Protein AF-A0A524N4K9-F1 (afdb_monomer_lite)

Radius of gyration: 29.4 Å; chains: 1; bounding box: 75×63×83 Å

Sequence (354 aa):
MPRSKKMPETPRLTPEKTAEVVSAVRALCVIFNTSLTYDTHHQVFRNAVEERMPLFGAALEGTSGIPLYFIDGHVQLGSLSLEPGSSLFQKLSERFLLAGISGISIHPGVSAKDLIRLVELVVSHANEIAKHGLQQLLAKAGIQTIVEHRAKTQDVRPVSSRRKSTSNQQGTQGDVRAEHAIPSTWDVGASEANRVFTLENYDASYTTKTFRDFVSGAIGALSRKEADFREVADIISTEFQHRINEKLEVVQREHERKVRLVTSMRDLVLHELEVMHLAALIIDSHLNVLACNQTGREILGNATRLETGTSLESFIGSQVERQVIDINGISHEAHLLTSVLRETGEKIMLVSLE

Secondary structure (DSSP, 8-state):
-----PPPPPP---HHHHHHHHHHHHHHHHHHHHHHHS-TTSHHHHHHHHTTHHHHHHHHTTSS-EEEEEETTEEEETTEEESTT-HHHHHHHHHHHHTT--EEEE-TT--HHHHHHHHHHHHH-HHHHHHH-HHHHHHHTT--SEEE-----------------------------------------------------S-S--TT--HHHHHHHHHHHHHTTSS-HHHHHHHHHHHHHHHHHHHHHHHHHHHHHHHHHHHHHHHHHHHHHHHTT-EEEEEETT-BEEEE-HHHHHHH-S-SBPPTT-HHHHHHHHT-SEEEEEETTEEEEEEEEEEE-TTT--EEEEEEE-

pLDDT: mean 79.08, std 23.79, range [21.48, 97.62]

Structure (mmCIF, N/CA/C/O backbone):
data_AF-A0A524N4K9-F1
#
_entry.id   AF-A0A524N4K9-F1
#
loop_
_atom_site.group_PDB
_atom_site.id
_atom_site.type_symbol
_atom_site.label_atom_id
_atom_site.label_alt_id
_atom_site.label_comp_id
_atom_site.label_asym_id
_atom_site.label_entity_id
_atom_site.label_seq_id
_atom_site.pdbx_PDB_ins_code
_atom_site.Cartn_x
_atom_site.Cartn_y
_atom_site.Cartn_z
_atom_site.occupancy
_atom_site.B_iso_or_equiv
_atom_site.auth_seq_id
_atom_site.auth_comp_id
_atom_site.auth_asym_id
_atom_site.auth_atom_id
_atom_site.pdbx_PDB_model_num
ATOM 1 N N . MET A 1 1 ? 21.361 9.251 -42.603 1.00 38.53 1 MET A N 1
ATOM 2 C CA . MET A 1 1 ? 22.127 9.104 -41.347 1.00 38.53 1 MET A CA 1
ATOM 3 C C . MET A 1 1 ? 21.174 9.264 -40.171 1.00 38.53 1 MET A C 1
ATOM 5 O O . MET A 1 1 ? 20.582 10.333 -40.061 1.00 38.53 1 MET A O 1
ATOM 9 N N . PRO A 1 2 ? 20.940 8.231 -39.347 1.00 36.25 2 PRO A N 1
ATOM 10 C CA . PRO A 1 2 ? 20.140 8.386 -38.140 1.00 36.25 2 PRO A CA 1
ATOM 11 C C . PRO A 1 2 ? 20.952 9.190 -37.116 1.00 36.25 2 PRO A C 1
ATOM 13 O O . PRO A 1 2 ? 22.068 8.816 -36.763 1.00 36.25 2 PRO A O 1
ATOM 16 N N . ARG A 1 3 ? 20.416 10.336 -36.684 1.00 33.00 3 ARG A N 1
ATOM 17 C CA . ARG A 1 3 ? 20.998 11.140 -35.603 1.00 33.00 3 ARG A CA 1
ATOM 18 C C . ARG A 1 3 ? 20.939 10.313 -34.318 1.00 33.00 3 ARG A C 1
ATOM 20 O O . ARG A 1 3 ? 19.841 9.992 -33.866 1.00 33.00 3 ARG A O 1
ATOM 27 N N . SER A 1 4 ? 22.098 9.975 -33.754 1.00 33.06 4 SER A N 1
ATOM 28 C CA . SER A 1 4 ? 22.203 9.445 -32.392 1.00 33.06 4 SER A CA 1
ATOM 29 C C . SER A 1 4 ? 21.472 10.410 -31.451 1.00 33.06 4 SER A C 1
ATOM 31 O O . SER A 1 4 ? 21.839 11.584 -31.352 1.00 33.06 4 SER A O 1
ATOM 33 N N . LYS A 1 5 ? 20.361 9.960 -30.856 1.00 43.41 5 LYS A N 1
ATOM 34 C CA . LYS A 1 5 ? 19.614 10.739 -29.864 1.00 43.41 5 LYS A CA 1
ATOM 35 C C . LYS A 1 5 ? 20.467 10.768 -28.598 1.00 43.41 5 LYS A C 1
ATOM 37 O O . LYS A 1 5 ? 20.598 9.747 -27.933 1.00 43.41 5 LYS A O 1
ATOM 42 N N . LYS A 1 6 ? 21.046 11.930 -28.287 1.00 43.12 6 LYS A N 1
ATOM 43 C CA . LYS A 1 6 ? 21.685 12.184 -26.993 1.00 43.12 6 LYS A CA 1
ATOM 44 C C . LYS A 1 6 ? 20.663 11.918 -25.885 1.00 43.12 6 LYS A C 1
ATOM 46 O O . LYS A 1 6 ? 19.575 12.496 -25.920 1.00 43.12 6 LYS A O 1
ATOM 51 N N . MET A 1 7 ? 21.005 11.047 -24.935 1.00 51.00 7 MET A N 1
ATOM 52 C CA . MET A 1 7 ? 20.312 11.008 -23.646 1.00 51.00 7 MET A CA 1
ATOM 53 C C . MET A 1 7 ? 20.393 12.406 -23.010 1.00 51.00 7 MET A C 1
ATOM 55 O O . MET A 1 7 ? 21.397 13.096 -23.220 1.00 51.00 7 MET A O 1
ATOM 59 N N . PRO A 1 8 ? 19.355 12.854 -22.286 1.00 56.28 8 PRO A N 1
ATOM 60 C CA . PRO A 1 8 ? 19.409 14.123 -21.572 1.00 56.28 8 PRO A CA 1
ATOM 61 C C . PRO A 1 8 ? 20.588 14.100 -20.591 1.00 56.28 8 PRO A C 1
ATOM 63 O O . PRO A 1 8 ? 20.728 13.165 -19.804 1.00 56.28 8 PRO A O 1
ATOM 66 N N . GLU A 1 9 ? 21.465 15.100 -20.691 1.00 54.25 9 GLU A N 1
ATOM 67 C CA . GLU A 1 9 ? 22.633 15.236 -19.820 1.00 54.25 9 GLU A CA 1
ATOM 68 C C . GLU A 1 9 ? 22.177 15.358 -18.362 1.00 54.25 9 GLU A C 1
ATOM 70 O O . GLU A 1 9 ? 21.275 16.132 -18.035 1.00 54.25 9 GLU A O 1
ATOM 75 N N . THR A 1 10 ? 22.792 14.566 -17.485 1.00 57.38 10 THR A N 1
ATOM 76 C CA . THR A 1 10 ? 22.528 14.604 -16.047 1.00 57.38 10 THR A CA 1
ATOM 77 C C . THR A 1 10 ? 22.899 15.979 -15.508 1.00 57.38 10 THR A C 1
ATOM 79 O O . THR A 1 10 ? 24.035 16.416 -15.725 1.00 57.38 10 THR A O 1
ATOM 82 N N . PRO A 1 11 ? 21.990 16.681 -14.808 1.00 62.25 11 PRO A N 1
ATOM 83 C CA . PRO A 1 11 ? 22.365 17.913 -14.133 1.00 62.25 11 PRO A CA 1
ATOM 84 C C . PRO A 1 11 ? 23.516 17.606 -13.166 1.00 62.25 11 PRO A C 1
ATOM 86 O O . PRO A 1 11 ? 23.457 16.640 -12.405 1.00 62.25 11 PRO A O 1
ATOM 89 N N . ARG A 1 12 ? 24.596 18.395 -13.227 1.00 70.00 12 ARG A N 1
ATOM 90 C CA . ARG A 1 12 ? 25.734 18.264 -12.305 1.00 70.00 12 ARG A CA 1
ATOM 91 C C . ARG A 1 12 ? 25.290 18.715 -10.914 1.00 70.00 12 ARG A C 1
ATOM 93 O O . ARG A 1 12 ? 25.413 19.887 -10.578 1.00 70.00 12 ARG A O 1
ATOM 100 N N . LEU A 1 13 ? 24.725 17.794 -10.145 1.00 80.31 13 LEU A N 1
ATOM 101 C CA . LEU A 1 13 ? 24.300 18.028 -8.771 1.00 80.31 13 LEU A CA 1
ATOM 102 C C . LEU A 1 13 ? 25.413 17.640 -7.801 1.00 80.31 13 LEU A C 1
ATOM 104 O O . LEU A 1 13 ? 26.182 16.711 -8.053 1.00 80.31 13 LEU A O 1
ATOM 108 N N . THR A 1 14 ? 25.491 18.352 -6.680 1.00 85.56 14 THR A N 1
ATOM 109 C CA . THR A 1 14 ? 26.346 17.943 -5.565 1.00 85.56 14 THR A CA 1
ATOM 110 C C . THR A 1 14 ? 25.804 16.647 -4.940 1.00 85.56 14 THR A C 1
ATOM 112 O O . THR A 1 14 ? 24.616 16.332 -5.094 1.00 85.56 14 THR A O 1
ATOM 115 N N . PRO A 1 15 ? 26.638 15.870 -4.224 1.00 86.06 15 PRO A N 1
ATOM 116 C CA . PRO A 1 15 ? 26.172 14.689 -3.494 1.00 86.06 15 PRO A CA 1
ATOM 117 C C . PRO A 1 15 ? 25.048 15.013 -2.501 1.00 86.06 15 PRO A C 1
ATOM 119 O O . PRO A 1 15 ? 24.053 14.296 -2.449 1.00 86.06 15 PRO A O 1
ATOM 122 N N . GLU A 1 16 ? 25.164 16.137 -1.789 1.00 87.50 16 GLU A N 1
ATOM 123 C CA . GLU A 1 16 ? 24.131 16.649 -0.879 1.00 87.50 16 GLU A CA 1
ATOM 124 C C . GLU A 1 16 ? 22.815 16.893 -1.621 1.00 87.50 16 GLU A C 1
ATOM 126 O O . GLU A 1 16 ? 21.773 16.361 -1.241 1.00 87.50 16 GLU A O 1
ATOM 131 N N . LYS A 1 17 ? 22.873 17.585 -2.764 1.00 90.25 17 LYS A N 1
ATOM 132 C CA . LYS A 1 17 ? 21.675 17.861 -3.558 1.00 90.25 17 LYS A CA 1
A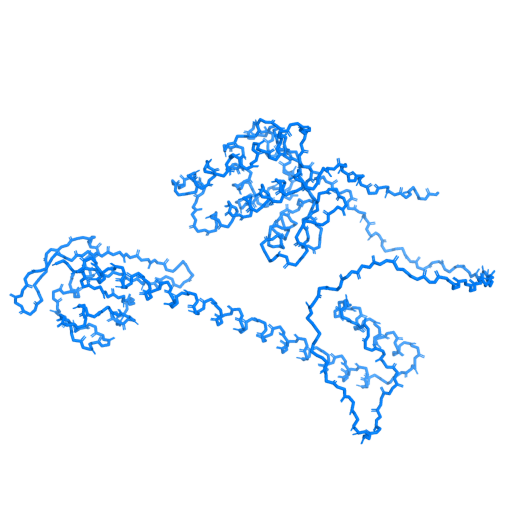TOM 133 C C . LYS A 1 17 ? 21.045 16.596 -4.133 1.00 90.25 17 LYS A C 1
ATOM 135 O O . LYS A 1 17 ? 19.827 16.481 -4.231 1.00 90.25 17 LYS A O 1
ATOM 140 N N . THR A 1 18 ? 21.871 15.617 -4.484 1.00 90.25 18 THR A N 1
ATOM 141 C CA . THR A 1 18 ? 21.396 14.301 -4.922 1.00 90.25 18 THR A CA 1
ATOM 142 C C . THR A 1 18 ? 20.657 13.584 -3.789 1.00 90.25 18 THR A C 1
ATOM 144 O O . THR A 1 18 ? 19.597 13.008 -4.029 1.00 90.25 18 THR A O 1
ATOM 147 N N . ALA A 1 19 ? 21.155 13.658 -2.550 1.00 90.56 19 ALA A N 1
ATOM 148 C CA . ALA A 1 19 ? 20.496 13.074 -1.381 1.00 90.56 19 ALA A CA 1
ATOM 149 C C . ALA A 1 19 ? 19.148 13.750 -1.060 1.00 90.56 19 ALA A C 1
ATOM 151 O O . ALA A 1 19 ? 18.178 13.064 -0.719 1.00 90.56 19 ALA A O 1
ATOM 152 N N . GLU A 1 20 ? 19.049 15.070 -1.229 1.00 94.38 20 GLU A N 1
ATOM 153 C CA . GLU A 1 20 ? 17.780 15.802 -1.116 1.00 94.38 20 GLU A CA 1
ATOM 154 C C . GLU A 1 20 ? 16.769 15.342 -2.172 1.00 94.38 20 GLU A C 1
ATOM 156 O O . GLU A 1 20 ? 15.625 15.029 -1.839 1.00 94.38 20 GLU A O 1
ATOM 161 N N . VAL A 1 21 ? 17.193 15.212 -3.437 1.00 94.44 21 VAL A N 1
ATOM 162 C CA . VAL A 1 21 ? 16.332 14.696 -4.513 1.00 94.44 21 VAL A CA 1
ATOM 163 C C . VAL A 1 21 ? 15.874 13.270 -4.216 1.00 94.44 21 VAL A C 1
ATOM 165 O O . VAL A 1 21 ? 14.685 12.978 -4.332 1.00 94.44 21 VAL A O 1
ATOM 168 N N . VAL A 1 22 ? 16.773 12.385 -3.779 1.00 94.88 22 VAL A N 1
ATOM 169 C CA . VAL A 1 22 ? 16.409 11.019 -3.368 1.00 94.88 22 VAL A CA 1
ATOM 170 C C . VAL A 1 22 ? 15.373 11.042 -2.242 1.00 94.88 22 VAL A C 1
ATOM 172 O O . VAL A 1 22 ? 14.402 10.286 -2.289 1.00 94.88 22 VAL A O 1
ATOM 175 N N . SER A 1 23 ? 15.523 11.939 -1.267 1.00 95.31 23 SER A N 1
ATOM 176 C CA . SER A 1 23 ? 14.567 12.099 -0.165 1.00 95.31 23 SER A CA 1
ATOM 177 C C . SER A 1 23 ? 13.195 12.574 -0.653 1.00 95.31 23 SER A C 1
ATOM 179 O O . SER A 1 23 ? 12.178 12.025 -0.229 1.00 95.31 23 SER A O 1
ATOM 181 N N . ALA A 1 24 ? 13.146 13.514 -1.601 1.00 96.62 24 ALA A N 1
ATOM 182 C CA . ALA A 1 24 ? 11.899 13.949 -2.231 1.00 96.62 24 ALA A CA 1
ATOM 183 C C . ALA A 1 24 ? 11.234 12.828 -3.052 1.00 96.62 24 ALA A C 1
ATOM 185 O O . ALA A 1 24 ? 10.019 12.643 -2.983 1.00 96.62 24 ALA A O 1
ATOM 186 N N . VAL A 1 25 ? 12.008 12.016 -3.781 1.00 96.44 25 VAL A N 1
ATOM 187 C CA . VAL A 1 25 ? 11.462 10.867 -4.526 1.00 96.44 25 VAL A CA 1
ATOM 188 C C . VAL A 1 25 ? 10.957 9.780 -3.574 1.00 96.44 25 VAL A C 1
ATOM 190 O O . VAL A 1 25 ? 9.866 9.253 -3.783 1.00 96.44 25 VAL A O 1
ATOM 193 N N . ARG A 1 26 ? 11.669 9.490 -2.476 1.00 95.62 26 ARG A N 1
ATOM 194 C CA . ARG A 1 26 ? 11.162 8.612 -1.405 1.00 95.62 26 ARG A CA 1
ATOM 195 C C . ARG A 1 26 ? 9.849 9.142 -0.831 1.00 95.62 26 ARG A C 1
ATOM 197 O O . ARG A 1 26 ? 8.917 8.366 -0.632 1.00 95.62 26 ARG A O 1
ATOM 204 N N . ALA A 1 27 ? 9.751 10.450 -0.601 1.00 96.19 27 ALA A N 1
ATOM 205 C CA . ALA A 1 27 ? 8.526 11.084 -0.132 1.00 96.19 27 ALA A CA 1
ATOM 206 C C . ALA A 1 27 ? 7.370 10.889 -1.125 1.00 96.19 27 ALA A C 1
ATOM 208 O O . ALA A 1 27 ? 6.275 10.503 -0.715 1.00 96.19 27 ALA A O 1
ATOM 209 N N . LEU A 1 28 ? 7.635 11.054 -2.426 1.00 96.44 28 LEU A N 1
ATOM 210 C CA . LEU A 1 28 ? 6.674 10.778 -3.492 1.00 96.44 28 LEU A CA 1
ATOM 211 C C . LEU A 1 28 ? 6.221 9.308 -3.482 1.00 96.44 28 LEU A C 1
ATOM 213 O O . LEU A 1 28 ? 5.021 9.045 -3.520 1.00 96.44 28 LEU A O 1
ATOM 217 N N . CYS A 1 29 ? 7.148 8.352 -3.352 1.00 95.12 29 CYS A N 1
ATOM 218 C CA . CYS A 1 29 ? 6.824 6.927 -3.215 1.00 95.12 29 CYS A CA 1
ATOM 219 C C . CYS A 1 29 ? 5.884 6.665 -2.031 1.00 95.12 29 CYS A C 1
ATOM 221 O O . CYS A 1 29 ? 4.917 5.915 -2.163 1.00 95.12 29 CYS A O 1
ATOM 223 N N . VAL A 1 30 ? 6.151 7.282 -0.875 1.00 93.50 30 VAL A N 1
ATOM 224 C CA . VAL A 1 30 ? 5.298 7.131 0.310 1.00 93.50 30 VAL A CA 1
ATOM 225 C C . VAL A 1 30 ? 3.910 7.708 0.056 1.00 93.50 30 VAL A C 1
ATOM 227 O O . VAL A 1 30 ? 2.936 7.016 0.323 1.00 93.50 30 VAL A O 1
ATOM 230 N N . ILE A 1 31 ? 3.803 8.905 -0.527 1.00 96.25 31 ILE A N 1
ATOM 231 C CA . ILE A 1 31 ? 2.511 9.508 -0.889 1.00 96.25 31 ILE A CA 1
ATOM 232 C C . ILE A 1 31 ? 1.714 8.560 -1.804 1.00 96.25 31 ILE A C 1
ATOM 234 O O . ILE A 1 31 ? 0.558 8.243 -1.521 1.00 96.25 31 ILE A O 1
ATOM 238 N N . PHE A 1 32 ? 2.336 8.029 -2.859 1.00 94.88 32 PHE A N 1
ATOM 239 C CA . PHE A 1 32 ? 1.686 7.074 -3.760 1.00 94.88 32 PHE A CA 1
ATOM 240 C C . PHE A 1 32 ? 1.290 5.762 -3.071 1.00 94.88 32 PHE A C 1
ATOM 242 O O . PHE A 1 32 ? 0.268 5.172 -3.425 1.00 94.88 32 PHE A O 1
ATOM 249 N N . ASN A 1 33 ? 2.050 5.288 -2.087 1.00 91.50 33 ASN A N 1
ATOM 250 C CA . ASN A 1 33 ? 1.661 4.114 -1.309 1.00 91.50 33 ASN A CA 1
ATOM 251 C C . ASN A 1 33 ? 0.505 4.417 -0.354 1.00 91.50 33 ASN A C 1
ATOM 253 O O . ASN A 1 33 ? -0.402 3.599 -0.246 1.00 91.50 33 ASN A O 1
ATOM 257 N N . THR A 1 34 ? 0.469 5.595 0.269 1.00 91.25 34 THR A N 1
ATOM 258 C CA . THR A 1 34 ? -0.654 6.012 1.121 1.00 91.25 34 THR A CA 1
ATOM 259 C C . THR A 1 34 ? -1.962 6.055 0.331 1.00 91.25 34 THR A C 1
ATOM 261 O O . THR A 1 34 ? -2.994 5.646 0.860 1.00 91.25 34 THR A O 1
ATOM 264 N N . SER A 1 35 ? -1.920 6.451 -0.951 1.00 92.50 35 SER A N 1
ATOM 265 C CA . SER A 1 35 ? -3.105 6.433 -1.831 1.00 92.50 35 SER A CA 1
ATOM 266 C C . SER A 1 35 ? -3.672 5.036 -2.119 1.00 92.50 35 SER A C 1
ATOM 268 O O . SER A 1 35 ? -4.794 4.922 -2.601 1.00 92.50 35 SER A O 1
ATOM 270 N N . LEU A 1 36 ? -2.920 3.962 -1.836 1.00 88.94 36 LEU A N 1
ATOM 271 C CA . LEU A 1 36 ? -3.435 2.593 -1.952 1.00 88.94 36 LEU A CA 1
ATOM 272 C C . LEU A 1 36 ? -4.388 2.238 -0.808 1.00 88.94 36 LEU A C 1
ATOM 274 O O . LEU A 1 36 ? -5.282 1.415 -0.985 1.00 88.94 36 LEU A O 1
ATOM 278 N N . THR A 1 37 ? -4.188 2.849 0.360 1.00 90.81 37 THR A N 1
ATOM 279 C CA . THR A 1 37 ? -4.971 2.573 1.569 1.00 90.81 37 THR A CA 1
ATOM 280 C C . THR A 1 37 ? -6.085 3.599 1.751 1.00 90.81 37 THR A C 1
ATOM 282 O O . THR A 1 37 ? -7.215 3.238 2.082 1.00 90.81 37 THR A O 1
ATOM 285 N N . TYR A 1 38 ? -5.783 4.876 1.507 1.00 90.31 38 TYR A N 1
ATOM 286 C CA . TYR A 1 38 ? -6.684 5.999 1.756 1.00 90.31 38 TYR A CA 1
ATOM 287 C C . TYR A 1 38 ? -7.016 6.747 0.466 1.00 90.31 38 TYR A C 1
ATOM 289 O O . TYR A 1 38 ? -6.144 6.972 -0.3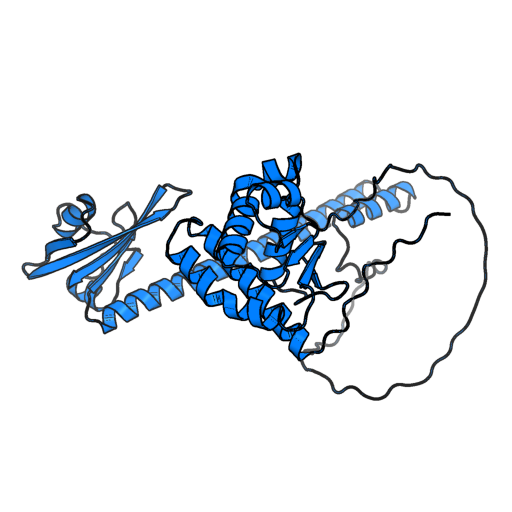71 1.00 90.31 38 TYR A O 1
ATOM 297 N N . ASP A 1 39 ? -8.270 7.182 0.338 1.00 91.94 39 ASP A N 1
ATOM 298 C CA . ASP A 1 39 ? -8.690 8.072 -0.746 1.00 91.94 39 ASP A CA 1
ATOM 299 C C . ASP A 1 39 ? -7.929 9.409 -0.677 1.00 91.94 39 ASP A C 1
ATOM 301 O O . ASP A 1 39 ? -7.614 9.901 0.410 1.00 91.94 39 ASP A O 1
ATOM 305 N N . THR A 1 40 ? -7.667 10.032 -1.827 1.00 92.00 40 THR A N 1
ATOM 306 C CA . THR A 1 40 ? -7.015 11.349 -1.915 1.00 92.00 40 THR A CA 1
ATOM 307 C C . THR A 1 40 ? -7.755 12.465 -1.164 1.00 92.00 40 THR A C 1
ATOM 309 O O . THR A 1 40 ? -7.150 13.462 -0.761 1.00 92.00 40 THR A O 1
ATOM 312 N N . HIS A 1 41 ? -9.058 12.303 -0.920 1.00 91.81 41 HIS A N 1
ATOM 313 C CA . HIS A 1 41 ? -9.849 13.230 -0.120 1.00 91.81 41 HIS A CA 1
ATOM 314 C C . HIS A 1 41 ? -9.752 12.982 1.391 1.00 91.81 41 HIS A C 1
ATOM 316 O O . HIS A 1 41 ? -10.126 13.877 2.150 1.00 91.81 41 HIS A O 1
ATOM 322 N N . HIS A 1 42 ? -9.236 11.829 1.825 1.00 94.19 42 HIS A N 1
ATOM 323 C CA . HIS A 1 42 ? -9.136 11.436 3.229 1.00 94.19 42 HIS A CA 1
ATOM 324 C C . HIS A 1 42 ? -8.084 12.261 3.990 1.00 94.19 42 HIS A C 1
ATOM 326 O O . HIS A 1 42 ? -7.002 12.540 3.469 1.00 94.19 42 HIS A O 1
ATOM 332 N N . GLN A 1 43 ? -8.358 12.599 5.257 1.00 93.75 43 GLN A N 1
ATOM 333 C CA . GLN A 1 43 ? -7.481 13.469 6.054 1.00 93.75 43 GLN A CA 1
ATOM 334 C C . GLN A 1 43 ? -6.070 12.889 6.230 1.00 93.75 43 GLN A C 1
ATOM 336 O O . GLN A 1 43 ? -5.090 13.610 6.083 1.00 93.75 43 GLN A O 1
ATOM 341 N N . VAL A 1 44 ? -5.955 11.577 6.466 1.00 92.31 44 VAL A N 1
ATOM 342 C CA . VAL A 1 44 ? -4.650 10.895 6.596 1.00 92.31 44 VAL A CA 1
ATOM 343 C C . VAL A 1 44 ? -3.793 11.061 5.338 1.00 92.31 44 VAL A C 1
ATOM 345 O O . VAL A 1 44 ? -2.591 11.287 5.442 1.00 92.31 44 VAL A O 1
ATOM 348 N N . PHE A 1 45 ? -4.398 10.999 4.147 1.00 94.81 45 PHE A N 1
ATOM 349 C CA . PHE A 1 45 ? -3.664 11.209 2.902 1.00 94.81 45 PHE A CA 1
ATOM 350 C C . PHE A 1 45 ? -3.188 12.660 2.777 1.00 94.81 45 PHE A C 1
ATOM 352 O O . PHE A 1 45 ? -2.021 12.897 2.473 1.00 94.81 45 PHE A O 1
ATOM 359 N N . ARG A 1 46 ? -4.067 13.630 3.061 1.00 96.19 46 ARG A N 1
ATOM 360 C CA . ARG A 1 46 ? -3.732 15.062 3.003 1.00 96.19 46 ARG A CA 1
ATOM 361 C C . ARG A 1 46 ? -2.603 15.422 3.968 1.00 96.19 46 ARG A C 1
ATOM 363 O O . ARG A 1 46 ? -1.617 16.007 3.528 1.00 96.19 46 ARG A O 1
ATOM 370 N N . ASN A 1 47 ? -2.694 14.976 5.223 1.00 92.69 47 ASN A N 1
ATOM 371 C CA . ASN A 1 47 ? -1.641 15.168 6.223 1.00 92.69 47 ASN A CA 1
ATOM 372 C C . ASN A 1 47 ? -0.316 14.562 5.746 1.00 92.69 47 ASN A C 1
ATOM 374 O O . ASN A 1 47 ? 0.720 15.215 5.802 1.00 92.69 47 ASN A O 1
ATOM 378 N N . ALA A 1 48 ? -0.349 13.343 5.194 1.00 94.38 48 ALA A N 1
ATOM 379 C CA . ALA A 1 48 ? 0.857 12.687 4.705 1.00 94.38 48 ALA A CA 1
ATOM 380 C C . ALA A 1 48 ? 1.544 13.464 3.568 1.00 94.38 48 ALA A C 1
ATOM 382 O O . ALA A 1 48 ? 2.776 13.441 3.485 1.00 94.38 48 ALA A O 1
ATOM 383 N N . VAL A 1 49 ? 0.777 14.133 2.699 1.00 97.19 49 VAL A N 1
ATOM 384 C CA . VAL A 1 49 ? 1.325 15.016 1.659 1.00 97.19 49 VAL A CA 1
ATOM 385 C C . VAL A 1 49 ? 1.918 16.275 2.285 1.00 97.19 49 VAL A C 1
ATOM 387 O O . VAL A 1 49 ? 3.070 16.598 2.003 1.00 97.19 49 VAL A O 1
ATOM 390 N N . GLU A 1 50 ? 1.164 16.961 3.146 1.00 96.12 50 GLU A N 1
ATOM 391 C CA . GLU A 1 50 ? 1.582 18.214 3.787 1.00 96.12 50 GLU A CA 1
ATOM 392 C C . GLU A 1 50 ? 2.875 18.048 4.598 1.00 96.12 50 GLU A C 1
ATOM 394 O O . GLU A 1 50 ? 3.824 18.805 4.395 1.00 96.12 50 GLU A O 1
ATOM 399 N N . GLU A 1 51 ? 2.971 16.999 5.417 1.00 96.12 51 GLU A N 1
ATOM 400 C CA . GLU A 1 51 ? 4.165 16.666 6.211 1.00 96.12 51 GLU A CA 1
ATOM 401 C C . GLU A 1 51 ? 5.420 16.432 5.357 1.00 96.12 51 GLU A C 1
ATOM 403 O O . GLU A 1 51 ? 6.546 16.587 5.830 1.00 96.12 51 GLU A O 1
ATOM 408 N N . ARG A 1 52 ? 5.246 16.039 4.091 1.00 97.00 52 ARG A N 1
ATOM 409 C CA . ARG A 1 52 ? 6.338 15.700 3.169 1.00 97.00 52 ARG A CA 1
ATOM 410 C C . ARG A 1 52 ? 6.726 16.844 2.242 1.00 97.00 52 ARG A C 1
ATOM 412 O O . ARG A 1 52 ? 7.796 16.777 1.638 1.00 97.00 52 ARG A O 1
ATOM 419 N N . MET A 1 53 ? 5.922 17.905 2.164 1.00 97.62 53 MET A N 1
ATOM 420 C CA . MET A 1 53 ? 6.227 19.091 1.358 1.00 97.62 53 MET A CA 1
ATOM 421 C C . MET A 1 53 ? 7.607 19.710 1.636 1.00 97.62 53 MET A C 1
ATOM 423 O O . MET A 1 53 ? 8.263 20.087 0.661 1.00 97.62 53 MET A O 1
ATOM 427 N N . PRO A 1 54 ? 8.113 19.772 2.887 1.00 97.19 54 PRO A N 1
ATOM 428 C CA . PRO A 1 54 ? 9.450 20.306 3.152 1.00 97.19 54 PRO A CA 1
ATOM 429 C C . PRO A 1 54 ? 10.571 19.582 2.390 1.00 97.19 54 PRO A C 1
ATOM 431 O O . PRO A 1 54 ? 11.535 20.222 1.979 1.00 97.19 54 PRO A O 1
ATOM 434 N N . LEU A 1 55 ? 10.430 18.274 2.127 1.00 96.62 55 LEU A N 1
ATOM 435 C CA . LEU A 1 55 ? 11.425 17.491 1.380 1.00 96.62 55 LEU A CA 1
ATOM 436 C C . LEU A 1 55 ? 11.486 17.904 -0.095 1.00 96.62 55 LEU A C 1
ATOM 438 O O . LEU A 1 55 ? 12.567 17.960 -0.679 1.00 96.62 55 LEU A O 1
ATOM 442 N N . PHE A 1 56 ? 10.338 18.239 -0.691 1.00 96.06 56 PHE A N 1
ATOM 443 C CA . PHE A 1 56 ? 10.289 18.806 -2.039 1.00 96.06 56 PHE A CA 1
ATOM 444 C C . PHE A 1 56 ? 10.856 20.225 -2.060 1.00 96.06 56 PHE A C 1
ATOM 446 O O . PHE A 1 56 ? 11.586 20.562 -2.985 1.00 96.06 56 PHE A O 1
ATOM 453 N N . GLY A 1 57 ? 10.565 21.031 -1.032 1.00 94.81 57 GLY A N 1
ATOM 454 C CA . GLY A 1 57 ? 11.129 22.372 -0.872 1.00 94.81 57 GLY A CA 1
ATOM 455 C C . GLY A 1 57 ? 12.658 22.354 -0.874 1.00 94.81 57 GLY A C 1
ATOM 456 O O . GLY A 1 57 ? 13.266 23.011 -1.717 1.00 94.81 57 GLY A O 1
ATOM 457 N N . ALA A 1 58 ? 13.259 21.526 -0.013 1.00 93.94 58 ALA A N 1
ATOM 458 C CA . ALA A 1 58 ? 14.708 21.346 0.049 1.00 93.94 58 ALA A CA 1
ATOM 459 C C . ALA A 1 58 ? 15.272 20.883 -1.302 1.00 93.94 58 ALA A C 1
ATOM 461 O O . ALA A 1 58 ? 16.151 21.529 -1.861 1.00 93.94 58 ALA A O 1
ATOM 462 N N . ALA A 1 59 ? 14.706 19.833 -1.905 1.00 94.88 59 ALA A N 1
ATOM 463 C CA . ALA A 1 59 ? 15.197 19.310 -3.179 1.00 94.88 59 ALA A CA 1
ATOM 464 C C . ALA A 1 59 ? 15.070 20.303 -4.351 1.00 94.88 59 ALA A C 1
ATOM 466 O O . ALA A 1 59 ? 15.887 20.267 -5.272 1.00 94.88 59 ALA A O 1
ATOM 467 N N . LEU A 1 60 ? 14.074 21.194 -4.327 1.00 95.00 60 LEU A N 1
ATOM 468 C CA . LEU A 1 60 ? 13.848 22.192 -5.375 1.00 95.00 60 LEU A CA 1
ATOM 469 C C . LEU A 1 60 ? 14.652 23.478 -5.171 1.00 95.00 60 LEU A C 1
ATOM 471 O O . LEU A 1 60 ? 14.852 24.214 -6.140 1.00 95.00 60 LEU A O 1
ATOM 475 N N . GLU A 1 61 ? 15.142 23.742 -3.959 1.00 94.06 61 GLU A N 1
ATOM 476 C CA . GLU A 1 61 ? 15.893 24.954 -3.640 1.00 94.06 61 GLU A CA 1
ATOM 477 C C . GLU A 1 61 ? 17.115 25.112 -4.556 1.00 94.06 61 GLU A C 1
ATOM 479 O O . GLU A 1 61 ? 17.922 24.194 -4.710 1.00 94.06 61 GLU A O 1
ATOM 484 N N . GLY A 1 62 ? 17.225 26.266 -5.219 1.00 87.06 62 GLY A N 1
ATOM 485 C CA . GLY A 1 62 ? 18.319 26.554 -6.150 1.00 87.06 62 GLY A CA 1
ATOM 486 C C . GLY A 1 62 ? 18.303 25.749 -7.459 1.00 87.06 62 GLY A C 1
ATOM 487 O O . GLY A 1 62 ? 19.268 25.821 -8.217 1.00 87.06 62 GLY A O 1
ATOM 488 N N . THR A 1 63 ? 17.235 24.999 -7.760 1.00 88.19 63 THR A N 1
ATOM 489 C CA . THR A 1 63 ? 17.093 24.229 -9.011 1.00 88.19 63 THR A CA 1
ATOM 490 C C . THR A 1 63 ? 15.964 24.775 -9.886 1.00 88.19 63 THR A C 1
ATOM 492 O O . THR A 1 63 ? 14.994 25.345 -9.393 1.00 88.19 63 THR A O 1
ATOM 495 N N . SER A 1 64 ? 16.053 24.582 -11.205 1.00 87.69 64 SER A N 1
ATOM 496 C CA . SER A 1 64 ? 14.949 24.900 -12.127 1.00 87.69 64 SER A CA 1
ATOM 497 C C . SER A 1 64 ? 13.841 23.841 -12.118 1.00 87.69 64 SER A C 1
ATOM 499 O O . SER A 1 64 ? 12.757 24.077 -12.652 1.00 87.69 64 SER A O 1
ATOM 501 N N . GLY A 1 65 ? 14.104 22.683 -11.515 1.00 91.56 65 GLY A N 1
ATOM 502 C CA . GLY A 1 65 ? 13.192 21.560 -11.374 1.00 91.56 65 GLY A CA 1
ATOM 503 C C . GLY A 1 65 ? 13.942 20.234 -11.268 1.00 91.56 65 GLY A C 1
ATOM 504 O O . GLY A 1 65 ? 15.136 20.144 -11.555 1.00 91.56 65 GLY A O 1
ATOM 505 N N . ILE A 1 66 ? 13.217 19.191 -10.879 1.00 93.06 66 ILE A N 1
ATOM 506 C CA . ILE A 1 66 ? 13.724 17.831 -10.705 1.00 93.06 66 ILE A CA 1
ATOM 507 C C . ILE A 1 66 ? 13.156 16.969 -11.838 1.00 93.06 66 ILE A C 1
ATOM 509 O O . ILE A 1 66 ? 11.985 16.586 -11.769 1.00 93.06 66 ILE A O 1
ATOM 513 N N . PRO A 1 67 ? 13.926 16.696 -12.909 1.00 93.69 67 PRO A N 1
ATOM 514 C CA . PRO A 1 67 ? 13.505 15.793 -13.973 1.00 93.69 67 PRO A CA 1
ATOM 515 C C . PRO A 1 67 ? 13.672 14.333 -13.543 1.00 93.69 67 PRO A C 1
ATOM 517 O O . PRO A 1 67 ? 14.788 13.860 -13.340 1.00 93.69 67 PRO A O 1
ATOM 520 N N . LEU A 1 68 ? 12.562 13.613 -13.447 1.00 94.75 68 LEU A N 1
ATOM 521 C CA . LEU A 1 68 ? 12.499 12.188 -13.152 1.00 94.75 68 LEU A CA 1
ATOM 522 C C . LEU A 1 68 ? 12.086 11.424 -14.410 1.00 94.75 68 LEU A C 1
ATOM 524 O O . LEU A 1 68 ? 11.080 11.753 -15.038 1.00 94.75 68 LEU A O 1
ATOM 528 N N . TYR A 1 69 ? 12.835 10.385 -14.758 1.00 94.69 69 TYR A N 1
ATOM 529 C CA . TYR A 1 69 ? 12.520 9.472 -15.854 1.00 94.69 69 TYR A CA 1
ATOM 530 C C . TYR A 1 69 ? 12.246 8.074 -15.311 1.00 94.69 69 TYR A C 1
ATOM 532 O O . TYR A 1 69 ? 12.934 7.608 -14.404 1.00 94.69 69 TYR A O 1
ATOM 540 N N . PHE A 1 70 ? 11.247 7.407 -15.881 1.00 93.75 70 PHE A N 1
ATOM 541 C CA . PHE A 1 70 ? 10.813 6.071 -15.489 1.00 93.75 70 PHE A CA 1
ATOM 542 C C . PHE A 1 70 ? 11.145 5.109 -16.625 1.00 93.75 70 PHE A C 1
ATOM 544 O O . PHE A 1 70 ? 10.619 5.253 -17.728 1.00 93.75 70 PHE A O 1
ATOM 551 N N . ILE A 1 71 ? 12.079 4.186 -16.393 1.00 90.38 71 ILE A N 1
ATOM 552 C CA . ILE A 1 71 ? 12.598 3.280 -17.427 1.00 90.38 71 ILE A CA 1
ATOM 553 C C . ILE A 1 71 ? 12.857 1.919 -16.793 1.00 90.38 71 ILE A C 1
ATOM 555 O O . ILE A 1 71 ? 13.638 1.841 -15.851 1.00 90.38 71 ILE A O 1
ATOM 559 N N . ASP A 1 72 ? 12.217 0.867 -17.305 1.00 86.75 72 ASP A N 1
ATOM 560 C CA . ASP A 1 72 ? 12.452 -0.532 -16.916 1.00 86.75 72 ASP A CA 1
ATOM 561 C C . ASP A 1 72 ? 12.462 -0.770 -15.392 1.00 86.75 72 ASP A C 1
ATOM 563 O O . ASP A 1 72 ? 13.313 -1.475 -14.860 1.00 86.75 72 ASP A O 1
ATOM 567 N N . GLY A 1 73 ? 11.533 -0.141 -14.661 1.00 85.12 73 GLY A N 1
ATOM 568 C CA . GLY A 1 73 ? 11.463 -0.259 -13.199 1.00 85.12 73 GLY A CA 1
ATOM 569 C C . GLY A 1 73 ? 12.504 0.584 -12.449 1.00 85.12 73 GLY A C 1
ATOM 570 O O . GLY A 1 73 ? 12.645 0.472 -11.238 1.00 85.12 73 GLY A O 1
ATOM 571 N N . HIS A 1 74 ? 13.229 1.470 -13.122 1.00 91.69 74 HIS A N 1
ATOM 572 C CA . HIS A 1 74 ? 14.152 2.413 -12.496 1.00 91.69 74 HIS A CA 1
ATOM 573 C C . HIS A 1 74 ? 13.581 3.829 -12.515 1.00 91.69 74 HIS A C 1
ATOM 575 O O . HIS A 1 74 ? 12.865 4.210 -13.446 1.00 91.69 74 HIS A O 1
ATOM 581 N N . VAL A 1 75 ? 13.913 4.611 -11.485 1.00 93.44 75 VAL A N 1
ATOM 582 C CA . VAL A 1 75 ? 13.697 6.062 -11.457 1.00 93.44 75 VAL A CA 1
ATOM 583 C C . VAL A 1 75 ? 15.052 6.725 -11.661 1.00 93.44 75 VAL A C 1
ATOM 585 O O . VAL A 1 75 ? 15.991 6.464 -10.909 1.00 93.44 75 VAL A O 1
ATOM 588 N N . GLN A 1 76 ? 15.167 7.563 -12.685 1.00 93.00 76 GLN A N 1
ATOM 589 C CA . GLN A 1 76 ? 16.415 8.221 -13.051 1.00 93.00 76 GLN A CA 1
ATOM 590 C C . GLN A 1 76 ? 16.295 9.739 -12.941 1.00 93.00 76 GLN A C 1
ATOM 592 O O . GLN A 1 76 ? 15.295 10.322 -13.353 1.00 93.00 76 GLN A O 1
ATOM 597 N N . LEU A 1 77 ? 17.342 10.379 -12.428 1.00 90.19 77 LEU A N 1
ATOM 598 C CA . LEU A 1 77 ? 17.547 11.823 -12.476 1.00 90.19 77 LEU A CA 1
ATOM 599 C C . LEU A 1 77 ? 18.513 12.123 -13.624 1.00 90.19 77 LEU A C 1
ATOM 601 O O . LEU A 1 77 ? 19.722 11.937 -13.492 1.00 90.19 77 LEU A O 1
ATOM 605 N N . GLY A 1 78 ? 17.992 12.517 -14.786 1.00 81.12 78 GLY A N 1
ATOM 606 C CA . GLY A 1 78 ? 18.797 12.509 -16.016 1.00 81.12 78 GLY A CA 1
ATOM 607 C C . GLY A 1 78 ? 19.242 11.082 -16.361 1.00 81.12 78 GLY A C 1
ATOM 608 O O . GLY A 1 78 ? 18.392 10.218 -16.540 1.00 81.12 78 GLY A O 1
ATOM 609 N N . SER A 1 79 ? 20.552 10.823 -16.432 1.00 78.38 79 SER A N 1
ATOM 610 C CA . SER A 1 79 ? 21.110 9.474 -16.636 1.00 78.38 79 SER A CA 1
ATOM 611 C C . SER A 1 79 ? 21.483 8.746 -15.336 1.00 78.38 79 SER A C 1
ATOM 613 O O . SER A 1 79 ? 22.002 7.632 -15.393 1.00 78.38 79 SER A O 1
ATOM 615 N N . LEU A 1 80 ? 21.302 9.376 -14.170 1.00 86.81 80 LEU A N 1
ATOM 616 C CA . LEU A 1 80 ? 21.656 8.793 -12.877 1.00 86.81 80 LEU A CA 1
ATOM 617 C C . LEU A 1 80 ? 20.493 7.953 -12.347 1.00 86.81 80 LEU A C 1
ATOM 619 O O . LEU A 1 80 ? 19.433 8.499 -12.053 1.00 86.81 80 LEU A O 1
ATOM 623 N N . SER A 1 81 ? 20.695 6.646 -12.167 1.00 88.88 81 SER A N 1
ATOM 624 C CA . SER A 1 81 ? 19.712 5.807 -11.475 1.00 88.88 81 SER A CA 1
ATOM 625 C C . SER A 1 81 ? 19.680 6.157 -9.993 1.00 88.88 81 SER A C 1
ATOM 627 O O . SER A 1 81 ? 20.692 6.050 -9.300 1.00 88.88 81 SER A O 1
ATOM 629 N N . LEU A 1 82 ? 18.504 6.533 -9.501 1.00 89.38 82 LEU A N 1
ATOM 630 C CA . LEU A 1 82 ? 18.277 6.748 -8.082 1.00 89.38 82 LEU A CA 1
ATOM 631 C C . LEU A 1 82 ? 17.987 5.397 -7.424 1.00 89.38 82 LEU A C 1
ATOM 633 O O . LEU A 1 82 ? 17.128 4.657 -7.896 1.00 89.38 82 LEU A O 1
ATOM 637 N N . GLU A 1 83 ? 18.725 5.078 -6.360 1.00 86.75 83 GLU A N 1
ATOM 638 C CA . GLU A 1 83 ? 18.562 3.857 -5.552 1.00 86.75 83 GLU A CA 1
ATOM 639 C C . GLU A 1 83 ? 18.328 2.568 -6.360 1.00 86.75 83 GLU A C 1
ATOM 641 O O . GLU A 1 83 ? 17.264 1.944 -6.258 1.00 86.75 83 GLU A O 1
ATOM 646 N N . PRO A 1 84 ? 19.304 2.141 -7.181 1.00 79.44 84 PRO A N 1
ATOM 647 C CA . PRO A 1 84 ? 19.172 0.898 -7.930 1.00 79.44 84 PRO A CA 1
ATOM 648 C C . PRO A 1 84 ? 18.900 -0.276 -6.971 1.00 79.44 84 PRO A C 1
ATOM 650 O O . PRO A 1 84 ? 19.621 -0.475 -5.998 1.00 79.44 84 PRO A O 1
ATOM 653 N N . GLY A 1 85 ? 17.828 -1.031 -7.234 1.00 78.50 85 GLY A N 1
ATOM 654 C CA . GLY A 1 85 ? 17.378 -2.152 -6.395 1.00 78.50 85 GLY A CA 1
ATOM 655 C C . GLY A 1 85 ? 16.320 -1.802 -5.337 1.00 78.50 85 GLY A C 1
ATOM 656 O O . GLY A 1 85 ? 15.797 -2.701 -4.679 1.00 78.50 85 GLY A O 1
ATOM 657 N N . SER A 1 86 ? 15.948 -0.527 -5.181 1.00 89.44 86 SER A N 1
ATOM 658 C CA . SER A 1 86 ? 14.869 -0.128 -4.271 1.00 89.44 86 SER A CA 1
ATOM 659 C C . SER A 1 86 ? 13.500 -0.559 -4.809 1.00 89.44 86 SER A C 1
ATOM 661 O O . SER A 1 86 ? 12.994 -0.012 -5.791 1.00 89.44 86 SER A O 1
ATOM 663 N N . SER A 1 87 ? 12.857 -1.510 -4.123 1.00 88.38 87 SER A N 1
ATOM 664 C CA . SER A 1 87 ? 11.504 -1.982 -4.474 1.00 88.38 87 SER A CA 1
ATOM 665 C C . SER A 1 87 ? 10.449 -0.867 -4.457 1.00 88.38 87 SER A C 1
ATOM 667 O O . SER A 1 87 ? 9.461 -0.928 -5.187 1.00 88.38 87 SER A O 1
ATOM 669 N N . LEU A 1 88 ? 10.654 0.179 -3.647 1.00 89.81 88 LEU A N 1
ATOM 670 C CA . LEU A 1 88 ? 9.782 1.355 -3.620 1.00 89.81 88 LEU A CA 1
ATOM 671 C C . LEU A 1 88 ? 9.874 2.146 -4.928 1.00 89.81 88 LEU A C 1
ATOM 673 O O . LEU A 1 88 ? 8.849 2.538 -5.482 1.00 89.81 88 LEU A O 1
ATOM 677 N N . PHE A 1 89 ? 11.091 2.350 -5.433 1.00 92.25 89 PHE A N 1
ATOM 678 C CA . PHE A 1 89 ? 11.338 3.099 -6.665 1.00 92.25 89 PHE A CA 1
ATOM 679 C C . PHE A 1 89 ? 10.894 2.292 -7.888 1.00 92.25 89 PHE A C 1
ATOM 681 O O . PHE A 1 89 ? 10.321 2.864 -8.813 1.00 92.25 89 PHE A O 1
ATOM 688 N N . GLN A 1 90 ? 11.061 0.967 -7.848 1.00 92.62 90 GLN A N 1
ATOM 689 C CA . GLN A 1 90 ? 10.529 0.055 -8.863 1.00 92.62 90 GLN A CA 1
ATOM 690 C C . GLN A 1 90 ? 9.016 0.180 -9.006 1.00 92.62 90 GLN A C 1
ATOM 692 O O . GLN A 1 90 ? 8.531 0.487 -10.092 1.00 92.62 90 GLN A O 1
ATOM 697 N N . LYS A 1 91 ? 8.275 0.073 -7.898 1.00 92.25 91 LYS A N 1
ATOM 698 C CA . LYS A 1 91 ? 6.811 0.215 -7.906 1.00 92.25 91 LYS A CA 1
ATOM 699 C C . LYS A 1 91 ? 6.348 1.584 -8.397 1.00 92.25 91 LYS A C 1
ATOM 701 O O . LYS A 1 91 ? 5.332 1.673 -9.085 1.00 92.25 91 LYS A O 1
ATOM 706 N N . LEU A 1 92 ? 7.067 2.651 -8.039 1.00 94.25 92 LEU A N 1
ATOM 707 C CA . LEU A 1 92 ? 6.769 3.991 -8.543 1.00 94.25 92 LEU A CA 1
ATOM 708 C C . LEU A 1 92 ? 6.969 4.050 -10.064 1.00 94.25 92 LEU A C 1
ATOM 710 O O . LEU A 1 92 ? 6.061 4.467 -10.779 1.00 94.25 92 LEU A O 1
ATOM 714 N N . SER A 1 93 ? 8.125 3.595 -10.552 1.00 94.56 93 SER A N 1
ATOM 715 C CA . SER A 1 93 ? 8.462 3.574 -11.979 1.00 94.56 93 SER A CA 1
ATOM 716 C C . SER A 1 93 ? 7.446 2.770 -12.790 1.00 94.56 93 SER A C 1
ATOM 718 O O . SER A 1 93 ? 6.878 3.283 -13.753 1.00 94.56 93 SER A O 1
ATOM 720 N N . GLU A 1 94 ? 7.118 1.556 -12.344 1.00 92.69 94 GLU A N 1
ATOM 721 C CA . GLU A 1 94 ? 6.102 0.702 -12.965 1.00 92.69 94 GLU A CA 1
ATOM 722 C C . GLU A 1 94 ? 4.734 1.382 -13.021 1.00 92.69 94 GLU A C 1
ATOM 724 O O . GLU A 1 94 ? 4.075 1.342 -14.056 1.00 92.69 94 GLU A O 1
ATO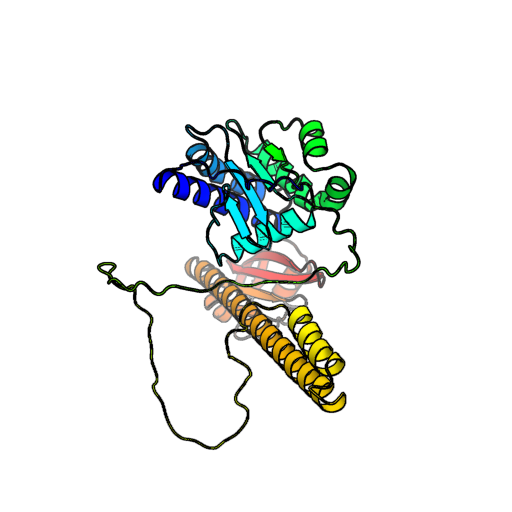M 729 N N . ARG A 1 95 ? 4.308 2.061 -11.948 1.00 91.62 95 ARG A N 1
ATOM 730 C CA . ARG A 1 95 ? 3.011 2.751 -11.917 1.00 91.62 95 ARG A CA 1
ATOM 731 C C . ARG A 1 95 ? 2.927 3.870 -12.953 1.00 91.62 95 ARG A C 1
ATOM 733 O O . ARG A 1 95 ? 1.925 3.972 -13.657 1.00 91.62 95 ARG A O 1
ATOM 740 N N . PHE A 1 96 ? 3.968 4.692 -13.062 1.00 93.12 96 PHE A N 1
ATOM 741 C CA . PHE A 1 96 ? 4.017 5.752 -14.069 1.00 93.12 96 PHE A CA 1
ATOM 742 C C . PHE A 1 96 ? 4.069 5.174 -15.487 1.00 93.12 96 PHE A C 1
ATOM 744 O O . PHE A 1 96 ? 3.328 5.629 -16.358 1.00 93.12 96 PHE A O 1
ATOM 751 N N . LEU A 1 97 ? 4.860 4.120 -15.703 1.00 91.19 97 LEU A N 1
ATOM 752 C CA . LEU A 1 97 ? 4.951 3.435 -16.992 1.00 91.19 97 LEU A CA 1
ATOM 753 C C . LEU A 1 97 ? 3.626 2.787 -17.416 1.00 91.19 97 LEU A C 1
ATOM 755 O O . LEU A 1 97 ? 3.237 2.916 -18.575 1.00 91.19 97 LEU A O 1
ATOM 759 N N . LEU A 1 98 ? 2.899 2.154 -16.490 1.00 89.19 98 LEU A N 1
ATOM 760 C CA . LEU A 1 98 ? 1.566 1.589 -16.739 1.00 89.19 98 LEU A CA 1
ATOM 761 C C . LEU A 1 98 ? 0.541 2.666 -17.112 1.00 89.19 98 LEU A C 1
ATOM 763 O O . LEU A 1 98 ? -0.330 2.425 -17.944 1.00 89.19 98 LEU A O 1
ATOM 767 N N . ALA A 1 99 ? 0.676 3.868 -16.550 1.00 87.75 99 ALA A N 1
ATOM 768 C CA . ALA A 1 99 ? -0.113 5.033 -16.941 1.00 87.75 99 ALA A CA 1
ATOM 769 C C . ALA A 1 99 ? 0.370 5.683 -18.258 1.00 87.75 99 ALA A C 1
ATOM 771 O O . ALA A 1 99 ? -0.204 6.677 -18.693 1.00 87.75 99 ALA A O 1
ATOM 772 N N . GLY A 1 100 ? 1.406 5.146 -18.912 1.00 89.00 100 GLY A N 1
ATOM 773 C CA . GLY A 1 100 ? 1.958 5.673 -20.163 1.00 89.00 100 GLY A CA 1
ATOM 774 C C . GLY A 1 100 ? 2.876 6.887 -19.991 1.00 89.00 100 GLY A C 1
ATOM 775 O O . GLY A 1 100 ? 3.138 7.597 -20.961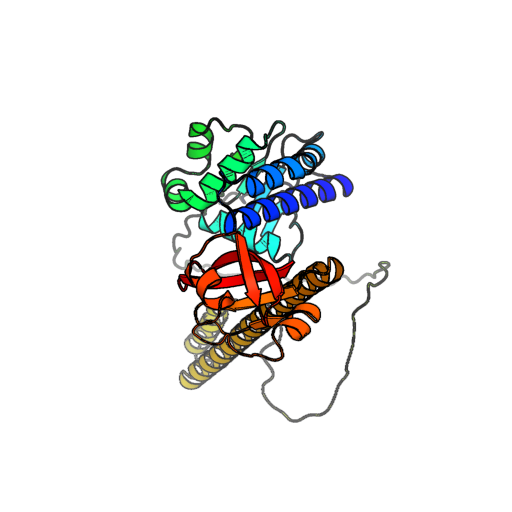 1.00 89.00 100 GLY A O 1
ATOM 776 N N . ILE A 1 101 ? 3.370 7.142 -18.777 1.00 92.62 101 ILE A N 1
ATOM 777 C CA . ILE A 1 101 ? 4.205 8.298 -18.445 1.00 92.62 101 ILE A CA 1
ATOM 778 C C . ILE A 1 101 ? 5.669 7.861 -18.353 1.00 92.62 101 ILE A C 1
ATOM 780 O O . ILE A 1 101 ? 6.057 7.117 -17.456 1.00 92.62 101 ILE A O 1
ATOM 784 N N . SER A 1 102 ? 6.507 8.355 -19.265 1.00 92.88 102 SER A N 1
ATOM 785 C CA . SER A 1 102 ? 7.946 8.028 -19.296 1.00 92.88 102 SER A CA 1
ATOM 786 C C . SER A 1 102 ? 8.807 8.941 -18.420 1.00 92.88 102 SER A C 1
ATOM 788 O O . SER A 1 102 ? 9.971 8.639 -18.162 1.00 92.88 102 SER A O 1
ATOM 790 N N . GLY A 1 103 ? 8.268 10.072 -17.974 1.00 94.94 103 GLY A N 1
ATOM 791 C CA . GLY A 1 103 ? 8.971 10.985 -17.086 1.00 94.94 103 GLY A CA 1
ATOM 792 C C . GLY A 1 103 ? 8.132 12.193 -16.704 1.00 94.94 103 GLY A C 1
ATOM 793 O O . GLY A 1 103 ? 7.151 12.525 -17.372 1.00 94.94 103 GLY A O 1
ATOM 794 N N . ILE A 1 104 ? 8.537 12.852 -15.625 1.00 96.12 104 ILE A N 1
ATOM 795 C CA . ILE A 1 104 ? 7.956 14.102 -15.138 1.00 96.12 104 ILE A CA 1
ATOM 796 C C . ILE A 1 104 ? 9.060 15.055 -14.678 1.00 96.12 104 ILE A C 1
ATOM 798 O O . ILE A 1 104 ? 10.115 14.619 -14.236 1.00 96.12 104 ILE A O 1
ATOM 802 N N . SER A 1 105 ? 8.817 16.357 -14.736 1.00 95.38 105 SER A N 1
ATOM 803 C CA . SER A 1 105 ? 9.591 17.357 -14.004 1.00 95.38 105 SER A CA 1
ATOM 804 C C . SER A 1 105 ? 8.722 18.001 -12.947 1.00 95.38 105 SER A C 1
ATOM 806 O O . SER A 1 105 ? 7.620 18.445 -13.254 1.00 95.38 105 SER A O 1
ATOM 808 N N . ILE A 1 106 ? 9.235 18.076 -11.722 1.00 96.69 106 ILE A N 1
ATOM 809 C CA . ILE A 1 106 ? 8.633 18.856 -10.638 1.00 96.69 106 ILE A CA 1
ATOM 810 C C . ILE A 1 106 ? 9.407 20.170 -10.537 1.00 96.69 106 ILE A C 1
ATOM 812 O O . ILE A 1 106 ? 10.631 20.145 -10.432 1.00 96.69 106 ILE A O 1
ATOM 816 N N . HIS A 1 107 ? 8.719 21.303 -10.604 1.00 96.50 107 HIS A N 1
ATOM 817 C CA . HIS A 1 107 ? 9.303 22.642 -10.614 1.00 96.50 107 HIS A CA 1
ATOM 818 C C . HIS A 1 107 ? 9.096 23.369 -9.275 1.00 96.50 107 HIS A C 1
ATOM 820 O O . HIS A 1 107 ? 8.186 23.020 -8.515 1.00 96.50 107 HIS A O 1
ATOM 826 N N . PRO A 1 108 ? 9.918 24.397 -8.979 1.00 95.81 108 PRO A N 1
ATOM 827 C CA . PRO A 1 108 ? 9.713 25.257 -7.818 1.00 95.81 108 PRO A CA 1
ATOM 828 C C . PRO A 1 108 ? 8.288 25.821 -7.756 1.00 95.81 108 PRO A C 1
ATOM 830 O O . PRO A 1 108 ? 7.692 26.149 -8.782 1.00 95.81 108 PRO A O 1
ATOM 833 N N . GLY A 1 109 ? 7.750 25.938 -6.541 1.00 93.31 109 GLY A N 1
ATOM 834 C CA . GLY A 1 109 ? 6.374 26.388 -6.309 1.00 93.31 109 GLY A CA 1
ATOM 835 C C . GLY A 1 109 ? 5.323 25.276 -6.338 1.00 93.31 109 GLY A C 1
ATOM 836 O O . GLY A 1 109 ? 4.141 25.582 -6.201 1.00 93.31 109 GLY A O 1
ATOM 837 N N . VAL A 1 110 ? 5.724 24.004 -6.485 1.00 97.06 110 VAL A N 1
ATOM 838 C CA . VAL A 1 110 ? 4.810 22.864 -6.325 1.00 97.06 110 VAL A CA 1
ATOM 839 C C . VAL A 1 110 ? 4.129 22.908 -4.955 1.00 97.06 110 VAL A C 1
ATOM 841 O O . VAL A 1 110 ? 4.778 23.064 -3.919 1.00 97.06 110 VAL A O 1
ATOM 844 N N . SER A 1 111 ? 2.806 22.783 -4.952 1.00 97.38 111 SER A N 1
ATOM 845 C CA . SER A 1 111 ? 1.987 22.789 -3.741 1.00 97.38 111 SER A CA 1
ATOM 846 C C . SER A 1 111 ? 1.531 21.380 -3.351 1.00 97.38 111 SER A C 1
ATOM 848 O O . SER A 1 111 ? 1.517 20.461 -4.173 1.00 97.38 111 SER A O 1
ATOM 850 N N . ALA A 1 112 ? 1.075 21.209 -2.104 1.00 97.06 112 ALA A N 1
ATOM 851 C CA . ALA A 1 112 ? 0.439 19.963 -1.667 1.00 97.06 112 ALA A CA 1
ATOM 852 C C . ALA A 1 112 ? -0.758 19.596 -2.563 1.00 97.06 112 ALA A C 1
ATOM 854 O O . ALA A 1 112 ? -0.934 18.438 -2.933 1.00 97.06 112 ALA A O 1
ATOM 855 N N . LYS A 1 113 ? -1.540 20.600 -2.984 1.00 96.94 113 LYS A N 1
ATOM 856 C CA . LYS A 1 113 ? -2.671 20.421 -3.901 1.00 96.94 113 LYS A CA 1
ATOM 857 C C . LYS A 1 113 ? -2.228 19.867 -5.259 1.00 96.94 113 LYS A C 1
ATOM 859 O O . LYS A 1 113 ? -2.913 18.996 -5.795 1.00 96.94 113 LYS A O 1
ATOM 864 N N . ASP A 1 114 ? -1.091 20.322 -5.784 1.00 97.25 114 ASP A N 1
ATOM 865 C CA . ASP A 1 114 ? -0.548 19.827 -7.055 1.00 97.25 114 ASP A CA 1
ATOM 866 C C . ASP A 1 114 ? -0.169 18.345 -6.950 1.00 97.25 114 ASP A C 1
ATOM 868 O O . ASP A 1 114 ? -0.519 17.556 -7.828 1.00 97.25 114 ASP A O 1
ATOM 872 N N . LEU A 1 115 ? 0.489 17.944 -5.854 1.00 97.25 115 LEU A N 1
ATOM 873 C CA . LEU A 1 115 ? 0.869 16.547 -5.620 1.00 97.25 115 LEU A CA 1
ATOM 874 C C . LEU A 1 115 ? -0.345 15.641 -5.394 1.00 97.25 115 LEU A C 1
ATOM 876 O O . LEU A 1 115 ? -0.404 14.557 -5.972 1.00 97.25 115 LEU A O 1
ATOM 880 N N . ILE A 1 116 ? -1.332 16.085 -4.608 1.00 96.81 116 ILE A N 1
ATOM 881 C CA . ILE A 1 116 ? -2.593 15.351 -4.405 1.00 96.81 116 ILE A CA 1
ATOM 882 C C . ILE A 1 116 ? -3.254 15.081 -5.757 1.00 96.81 116 ILE A C 1
ATOM 884 O O . ILE A 1 116 ? -3.626 13.948 -6.062 1.00 96.81 116 ILE A O 1
ATOM 888 N N . ARG A 1 117 ? -3.353 16.113 -6.598 1.00 96.50 117 ARG A N 1
ATOM 889 C CA . ARG A 1 117 ? -4.020 16.010 -7.892 1.00 96.50 117 ARG A CA 1
ATOM 890 C C . ARG A 1 117 ? -3.218 15.191 -8.902 1.00 96.50 117 ARG A C 1
ATOM 892 O O . ARG A 1 117 ? -3.821 14.461 -9.683 1.00 96.50 117 ARG A O 1
ATOM 899 N N . LEU A 1 118 ? -1.884 15.253 -8.872 1.00 96.69 118 LEU A N 1
ATOM 900 C CA . LEU A 1 118 ? -1.034 14.339 -9.642 1.00 96.69 118 LEU A CA 1
ATOM 901 C C . LEU A 1 118 ? -1.352 12.881 -9.286 1.00 96.69 118 LEU A C 1
ATOM 903 O O . LEU A 1 118 ? -1.553 12.063 -10.182 1.00 96.69 118 LEU A O 1
ATOM 907 N N . VAL A 1 119 ? -1.413 12.559 -7.993 1.00 95.94 119 VAL A N 1
ATOM 908 C CA . VAL A 1 119 ? -1.700 11.198 -7.522 1.00 95.94 119 VAL A CA 1
ATOM 909 C C . VAL A 1 119 ? -3.095 10.757 -7.959 1.00 95.94 119 VAL A C 1
ATOM 911 O O . VAL A 1 119 ? -3.237 9.668 -8.504 1.00 95.94 119 VAL A O 1
ATOM 914 N N . GLU A 1 120 ? -4.104 11.614 -7.805 1.00 94.44 120 GLU A N 1
ATOM 915 C CA . GLU A 1 120 ? -5.480 11.345 -8.240 1.00 94.44 120 GLU A CA 1
ATOM 916 C C . GLU A 1 120 ? -5.575 11.067 -9.752 1.00 94.44 120 GLU A C 1
ATOM 918 O O . GLU A 1 120 ? -6.278 10.152 -10.189 1.00 94.44 120 GLU A O 1
ATOM 923 N N . LEU A 1 121 ? -4.839 11.820 -10.576 1.00 94.25 121 LEU A N 1
ATOM 924 C CA . LEU A 1 121 ? -4.787 11.586 -12.020 1.00 94.25 121 LEU A CA 1
ATOM 925 C C . LEU A 1 121 ? -4.123 10.244 -12.344 1.00 94.25 121 LEU A C 1
ATOM 927 O O . LEU A 1 121 ? -4.665 9.461 -13.120 1.00 94.25 121 LEU A O 1
ATOM 931 N N . VAL A 1 122 ? -2.973 9.953 -11.737 1.00 93.12 122 VAL A N 1
ATOM 932 C CA . VAL A 1 122 ? -2.213 8.727 -12.024 1.00 93.12 122 VAL A CA 1
ATOM 933 C C . VAL A 1 122 ? -2.935 7.473 -11.522 1.00 93.12 122 VAL A C 1
ATOM 935 O O . VAL A 1 122 ? -2.916 6.453 -12.205 1.00 93.12 122 VAL A O 1
ATOM 938 N N . VAL A 1 123 ? -3.581 7.533 -10.355 1.00 89.19 123 VAL A N 1
ATOM 939 C CA . VAL A 1 123 ? -4.258 6.379 -9.741 1.00 89.19 123 VAL A CA 1
ATOM 940 C C . VAL A 1 123 ? -5.644 6.151 -10.343 1.00 89.19 123 VAL A C 1
ATOM 942 O O . VAL A 1 123 ? -5.968 5.022 -10.703 1.00 89.19 123 VAL A O 1
ATOM 945 N N . SER A 1 124 ? -6.452 7.204 -10.491 1.00 86.31 124 SER A N 1
ATOM 946 C CA . SER A 1 124 ? -7.868 7.061 -10.860 1.00 86.31 124 SER A CA 1
ATOM 947 C C . SER A 1 124 ? -8.144 7.296 -12.348 1.00 86.31 124 SER A C 1
ATOM 949 O O . SER A 1 124 ? -9.175 6.859 -12.852 1.00 86.31 124 SER A O 1
ATOM 951 N N . HIS A 1 125 ? -7.230 7.947 -13.079 1.00 87.38 125 HIS A N 1
ATOM 952 C CA . HIS A 1 125 ? -7.456 8.390 -14.462 1.00 87.38 125 HIS A CA 1
ATOM 953 C C . HIS A 1 125 ? -6.418 7.841 -15.458 1.00 87.38 125 HIS A C 1
ATOM 955 O O . HIS A 1 125 ? -6.197 8.434 -16.515 1.00 87.38 125 HIS A O 1
ATOM 961 N N . ALA A 1 126 ? -5.816 6.676 -15.186 1.00 83.62 126 ALA A N 1
ATOM 962 C CA . ALA A 1 126 ? -4.821 6.050 -16.070 1.00 83.62 126 ALA A CA 1
ATOM 963 C C . ALA A 1 126 ? -5.314 5.892 -17.527 1.00 83.62 126 ALA A C 1
ATOM 965 O O . ALA A 1 126 ? -4.588 6.184 -18.477 1.00 83.62 126 ALA A O 1
ATOM 966 N N . ASN A 1 127 ? -6.588 5.527 -17.715 1.00 81.44 127 ASN A N 1
ATOM 967 C CA . ASN A 1 127 ? -7.206 5.422 -19.042 1.00 81.44 127 ASN A CA 1
ATOM 968 C C . ASN A 1 127 ? -7.314 6.773 -19.767 1.00 81.44 127 ASN A C 1
ATOM 970 O O . ASN A 1 127 ? -7.223 6.828 -20.994 1.00 81.44 127 ASN A O 1
ATOM 974 N N . GLU A 1 128 ? -7.531 7.866 -19.036 1.00 85.69 128 GLU A N 1
ATOM 975 C CA . GLU A 1 128 ? -7.570 9.208 -19.621 1.00 85.69 128 GLU A CA 1
ATOM 976 C C . GLU A 1 128 ? -6.168 9.713 -19.941 1.00 85.69 128 GLU A C 1
ATOM 978 O O . GLU A 1 128 ? -5.976 10.333 -20.987 1.00 85.69 128 GLU A O 1
ATOM 983 N N . ILE A 1 129 ? -5.181 9.396 -19.096 1.00 89.38 129 ILE A N 1
ATOM 984 C CA . ILE A 1 129 ? -3.770 9.695 -19.361 1.00 89.38 129 ILE A CA 1
ATOM 985 C C . ILE A 1 129 ? -3.337 9.011 -20.661 1.00 89.38 129 ILE A C 1
ATOM 987 O O . ILE A 1 129 ? -2.756 9.668 -21.521 1.00 89.38 129 ILE A O 1
ATOM 991 N N . ALA A 1 130 ? -3.702 7.744 -20.873 1.00 84.44 130 ALA A N 1
ATOM 992 C CA . ALA A 1 130 ? -3.395 7.036 -22.115 1.00 84.44 130 ALA A CA 1
ATOM 993 C C . ALA A 1 130 ? -4.025 7.692 -23.364 1.00 84.44 130 ALA A C 1
ATOM 995 O O . ALA A 1 130 ? -3.435 7.665 -24.444 1.00 84.44 130 ALA A O 1
ATOM 996 N N . LYS A 1 131 ? -5.213 8.303 -23.233 1.00 85.06 131 LYS A N 1
ATOM 997 C CA . LYS A 1 131 ? -5.936 8.950 -24.346 1.00 85.06 131 LYS A CA 1
ATOM 998 C C . LYS A 1 131 ? -5.472 10.378 -24.633 1.00 85.06 131 LYS A C 1
ATOM 1000 O O . LYS A 1 131 ? -5.390 10.777 -25.792 1.00 85.06 131 LYS A O 1
ATOM 1005 N N . HIS A 1 132 ? -5.227 11.161 -23.589 1.00 87.31 132 HIS A N 1
ATOM 1006 C CA . HIS A 1 132 ? -5.047 12.614 -23.673 1.00 87.31 132 HIS A CA 1
ATOM 1007 C C . HIS A 1 132 ? -3.634 13.065 -23.288 1.00 87.31 132 HIS A C 1
ATOM 1009 O O . HIS A 1 132 ? -3.164 14.117 -23.724 1.00 87.31 132 HIS A O 1
ATOM 1015 N N . GLY A 1 133 ? -2.914 12.249 -22.523 1.00 90.12 133 GLY A N 1
ATOM 1016 C CA . GLY A 1 133 ? -1.662 12.618 -21.882 1.00 90.12 133 GLY A CA 1
ATOM 1017 C C . GLY A 1 133 ? -1.846 13.215 -20.504 1.00 90.12 133 GLY A C 1
ATOM 1018 O O . GLY A 1 133 ? -2.827 13.912 -20.235 1.00 90.12 133 GLY A O 1
ATOM 1019 N N . LEU A 1 134 ? -0.833 13.027 -19.664 1.00 94.12 134 LEU A N 1
ATOM 1020 C CA . LEU A 1 134 ? -0.785 13.625 -18.339 1.00 94.12 134 LEU A CA 1
ATOM 1021 C C . LEU A 1 134 ? -0.755 15.157 -18.436 1.00 94.12 134 LEU A C 1
ATOM 1023 O O . LEU A 1 134 ? -1.494 15.819 -17.713 1.00 94.12 134 LEU A O 1
ATOM 1027 N N . GLN A 1 135 ? 0.017 15.731 -19.366 1.00 94.75 135 GLN A N 1
ATOM 1028 C CA . GLN A 1 135 ? 0.163 17.184 -19.499 1.00 94.75 135 GLN A CA 1
ATOM 1029 C C . GLN A 1 135 ? -1.174 17.895 -19.734 1.00 94.75 135 GLN A C 1
ATOM 1031 O O . GLN A 1 135 ? -1.421 18.961 -19.172 1.00 94.75 135 GLN A O 1
ATOM 1036 N N . GLN A 1 136 ? -2.052 17.313 -20.558 1.00 93.38 136 GLN A N 1
ATOM 1037 C CA . GLN A 1 136 ? -3.355 17.911 -20.844 1.00 93.38 136 GLN A CA 1
ATOM 1038 C C . GLN A 1 136 ? -4.267 17.869 -19.611 1.00 93.38 136 GLN A C 1
ATOM 1040 O O . GLN A 1 136 ? -5.010 18.820 -19.362 1.00 93.38 136 GLN A O 1
ATOM 1045 N N . LEU A 1 137 ? -4.206 16.789 -18.828 1.00 94.38 137 LEU A N 1
ATOM 1046 C CA . LEU A 1 137 ? -4.988 16.642 -17.601 1.00 94.38 137 LEU A CA 1
ATOM 1047 C C . LEU A 1 137 ? -4.472 17.553 -16.479 1.00 94.38 137 LEU A C 1
ATOM 1049 O O . LEU A 1 137 ? -5.277 18.190 -15.802 1.00 94.38 137 LEU A O 1
ATOM 1053 N N . LEU A 1 138 ? -3.150 17.695 -16.342 1.00 94.94 138 LEU A N 1
ATOM 1054 C CA . LEU A 1 138 ? -2.527 18.654 -15.424 1.00 94.94 138 LEU A CA 1
ATOM 1055 C C . LEU A 1 138 ? -2.933 20.093 -15.768 1.00 94.94 138 LEU A C 1
ATOM 1057 O O . LEU A 1 138 ? -3.366 20.833 -14.887 1.00 94.94 138 LEU A O 1
ATOM 1061 N N . ALA A 1 139 ? -2.909 20.464 -17.053 1.00 93.75 139 ALA A N 1
ATOM 1062 C CA . ALA A 1 139 ? -3.345 21.785 -17.501 1.00 93.75 139 ALA A CA 1
ATOM 1063 C C . ALA A 1 139 ? -4.830 22.052 -17.191 1.00 93.75 139 ALA A C 1
ATOM 1065 O O . ALA A 1 139 ? -5.168 23.130 -16.703 1.00 93.75 139 ALA A O 1
ATOM 1066 N N . LYS A 1 140 ? -5.718 21.066 -17.402 1.00 93.12 140 LYS A N 1
ATOM 1067 C CA . LYS A 1 140 ? -7.141 21.164 -17.011 1.00 93.12 140 LYS A CA 1
ATOM 1068 C C . LYS A 1 140 ? -7.326 21.324 -15.502 1.00 93.12 140 LYS A C 1
ATOM 1070 O O . LYS A 1 140 ? -8.264 21.986 -15.073 1.00 93.12 140 LYS A O 1
ATOM 1075 N N . ALA A 1 141 ? -6.441 20.729 -14.708 1.00 91.69 141 ALA A N 1
ATOM 1076 C CA . ALA A 1 141 ? -6.429 20.872 -13.258 1.00 91.69 141 ALA A CA 1
ATOM 1077 C C . ALA A 1 141 ? -5.769 22.179 -12.771 1.00 91.69 141 ALA A C 1
ATOM 1079 O O . ALA A 1 141 ? -5.730 22.422 -11.566 1.00 91.69 141 ALA A O 1
ATOM 1080 N N . GLY A 1 142 ? -5.264 23.021 -13.682 1.00 93.38 142 GLY A N 1
ATOM 1081 C CA . GLY A 1 142 ? -4.584 24.275 -13.354 1.00 93.38 142 GLY A CA 1
ATOM 1082 C C . GLY A 1 142 ? -3.148 24.101 -12.850 1.00 93.38 142 GLY A C 1
ATOM 1083 O O . GLY A 1 142 ? -2.601 25.030 -12.265 1.00 93.38 142 GLY A O 1
ATOM 1084 N N . ILE A 1 143 ? -2.534 22.936 -13.068 1.00 95.69 143 ILE A N 1
ATOM 1085 C CA . ILE A 1 143 ? -1.195 22.605 -12.570 1.00 95.69 143 ILE A CA 1
ATOM 1086 C C . ILE A 1 143 ? -0.163 22.899 -13.655 1.00 95.69 143 ILE A C 1
ATOM 1088 O O . ILE A 1 143 ? -0.213 22.335 -14.748 1.00 95.69 143 ILE A O 1
ATOM 1092 N N . GLN A 1 144 ? 0.786 23.775 -13.333 1.00 94.38 144 GLN A N 1
ATOM 1093 C CA . GLN A 1 144 ? 1.900 24.160 -14.214 1.00 94.38 144 GLN A CA 1
ATOM 1094 C C . GLN A 1 144 ? 3.269 23.792 -13.627 1.00 94.38 144 GLN A C 1
ATOM 1096 O O . GLN A 1 144 ? 4.270 23.772 -14.334 1.00 94.38 144 GLN A O 1
ATOM 1101 N N . THR A 1 145 ? 3.305 23.479 -12.332 1.00 95.88 145 THR A N 1
ATOM 1102 C CA . THR A 1 145 ? 4.502 23.129 -11.556 1.00 95.88 145 THR A CA 1
ATOM 1103 C C . THR A 1 145 ? 4.974 21.698 -11.812 1.00 95.88 145 THR A C 1
ATOM 1105 O O . THR A 1 145 ? 6.050 21.318 -11.363 1.00 95.88 145 THR A O 1
ATOM 1108 N N . ILE A 1 146 ? 4.196 20.896 -12.543 1.00 96.75 146 ILE A N 1
ATOM 1109 C CA . ILE A 1 146 ? 4.526 19.519 -12.911 1.00 96.75 146 ILE A CA 1
ATOM 1110 C C . ILE A 1 146 ? 4.376 19.386 -14.426 1.00 96.75 146 ILE A C 1
ATOM 1112 O O . ILE A 1 146 ? 3.339 19.747 -14.983 1.00 96.75 146 ILE A O 1
ATOM 1116 N N . VAL A 1 147 ? 5.414 18.879 -15.091 1.00 95.69 147 VAL A N 1
ATOM 1117 C CA . VAL A 1 147 ? 5.476 18.768 -16.556 1.00 95.69 147 VAL A CA 1
ATOM 1118 C C . VAL A 1 147 ? 5.752 17.326 -16.965 1.00 95.69 147 VAL A C 1
ATOM 1120 O O . VAL A 1 147 ? 6.665 16.703 -16.438 1.00 95.69 147 VAL A O 1
ATOM 1123 N N . GLU A 1 148 ? 4.985 16.789 -17.911 1.00 94.12 148 GLU A N 1
ATOM 1124 C CA . GLU A 1 148 ? 5.197 15.454 -18.486 1.00 94.12 148 GLU A CA 1
ATOM 1125 C C . GLU A 1 148 ? 6.353 15.466 -19.501 1.00 94.12 148 GLU A C 1
ATOM 1127 O O . GLU A 1 148 ? 6.362 16.256 -20.447 1.00 94.12 148 GLU A O 1
ATOM 1132 N N . HIS A 1 149 ? 7.279 14.513 -19.376 1.00 89.19 149 HIS A N 1
ATOM 1133 C CA . HIS A 1 149 ? 8.277 14.207 -20.401 1.00 89.19 149 HIS A CA 1
ATOM 1134 C C . HIS A 1 149 ? 7.861 12.971 -21.181 1.00 89.19 149 HIS A C 1
ATOM 1136 O O . HIS A 1 149 ? 7.986 11.838 -20.713 1.00 89.19 149 HIS A O 1
ATOM 1142 N N . ARG A 1 150 ? 7.418 13.171 -22.422 1.00 75.31 150 ARG A N 1
ATOM 1143 C CA . ARG A 1 150 ? 7.216 12.052 -23.343 1.00 75.31 150 ARG A CA 1
ATOM 1144 C C . ARG A 1 150 ? 8.549 11.621 -23.922 1.00 75.31 150 ARG A C 1
ATOM 1146 O O . ARG A 1 150 ? 9.149 12.338 -24.729 1.00 75.31 150 ARG A O 1
ATOM 1153 N N . ALA A 1 151 ? 8.977 10.405 -23.599 1.00 58.44 151 ALA A N 1
ATOM 1154 C CA . ALA A 1 151 ? 9.922 9.733 -24.468 1.00 58.44 151 ALA A CA 1
ATOM 1155 C C . ALA A 1 151 ? 9.227 9.569 -25.828 1.00 58.44 151 ALA A C 1
ATOM 1157 O O . ALA A 1 151 ? 8.140 9.006 -25.915 1.00 58.44 151 ALA A O 1
ATOM 1158 N N . LYS A 1 152 ? 9.823 10.087 -26.911 1.00 44.25 152 LYS A N 1
ATOM 1159 C CA . LYS A 1 152 ? 9.415 9.684 -28.265 1.00 44.25 152 LYS A CA 1
ATOM 1160 C C . LYS A 1 152 ? 9.773 8.209 -28.405 1.00 44.25 152 LYS A C 1
ATOM 1162 O O . LYS A 1 152 ? 10.893 7.918 -28.844 1.00 44.25 152 LYS A O 1
ATOM 1167 N N . THR A 1 153 ? 8.859 7.331 -27.999 1.00 37.50 153 THR A N 1
ATOM 1168 C CA . THR A 1 153 ? 8.882 5.894 -28.248 1.00 37.50 153 THR A CA 1
ATOM 1169 C C . THR A 1 153 ? 9.241 5.726 -29.716 1.00 37.50 153 THR A C 1
ATOM 1171 O O . THR A 1 153 ? 8.571 6.263 -30.599 1.00 37.50 153 THR A O 1
ATOM 1174 N N . GLN A 1 154 ? 10.394 5.118 -29.987 1.00 31.47 154 GLN A N 1
ATOM 1175 C CA . GLN A 1 154 ? 10.718 4.738 -31.350 1.00 31.47 154 GLN A CA 1
ATOM 1176 C C . GLN A 1 154 ? 9.652 3.737 -31.785 1.00 31.47 154 GLN A C 1
ATOM 1178 O O . GLN A 1 154 ? 9.498 2.697 -31.153 1.00 31.47 154 GLN A O 1
ATOM 1183 N N . ASP A 1 155 ? 8.933 4.067 -32.857 1.00 27.31 155 ASP A N 1
ATOM 1184 C CA . ASP A 1 155 ? 8.256 3.088 -33.699 1.00 27.31 155 ASP A CA 1
ATOM 1185 C C . ASP A 1 155 ? 9.260 1.975 -34.015 1.00 27.31 155 ASP A C 1
ATOM 1187 O O . ASP A 1 155 ? 10.137 2.128 -34.873 1.00 27.31 155 ASP A O 1
ATOM 1191 N N . VAL A 1 156 ? 9.153 0.843 -33.324 1.00 32.34 156 VAL A N 1
ATOM 1192 C CA . VAL A 1 156 ? 9.818 -0.388 -33.741 1.00 32.34 156 VAL A CA 1
ATOM 1193 C C . VAL A 1 156 ? 9.000 -0.935 -34.907 1.00 32.34 156 VAL A C 1
ATOM 1195 O O . VAL A 1 156 ? 8.197 -1.853 -34.771 1.00 32.34 156 VAL A O 1
ATOM 1198 N N . ARG A 1 157 ? 9.173 -0.327 -36.087 1.00 27.22 157 ARG A N 1
ATOM 1199 C CA . ARG A 1 157 ? 8.818 -0.985 -37.345 1.00 27.22 157 ARG A CA 1
ATOM 1200 C C . ARG A 1 157 ? 9.759 -2.182 -37.514 1.00 27.22 157 ARG A C 1
ATOM 1202 O O . ARG A 1 157 ? 10.972 -2.001 -37.382 1.00 27.22 157 ARG A O 1
ATOM 1209 N N . PRO A 1 158 ? 9.252 -3.381 -37.838 1.00 29.69 158 PRO A N 1
ATOM 1210 C CA . PRO A 1 158 ? 10.102 -4.531 -38.089 1.00 29.69 158 PRO A CA 1
ATOM 1211 C C . PRO A 1 158 ? 10.831 -4.297 -39.415 1.00 29.69 158 PRO A C 1
ATOM 1213 O O . PRO A 1 158 ? 10.263 -4.447 -40.496 1.00 29.69 158 PRO A O 1
ATOM 1216 N N . VAL A 1 159 ? 12.091 -3.866 -39.348 1.00 30.50 159 VAL A N 1
ATOM 1217 C CA . VAL A 1 159 ? 12.942 -3.772 -40.534 1.00 30.50 159 VAL A CA 1
ATOM 1218 C C . VAL A 1 159 ? 13.500 -5.158 -40.808 1.00 30.50 159 VAL A C 1
ATOM 1220 O O . VAL A 1 159 ? 14.412 -5.642 -40.140 1.00 30.50 159 VAL A O 1
ATOM 1223 N N . SER A 1 160 ? 12.912 -5.780 -41.824 1.00 32.34 160 SER A N 1
ATOM 1224 C CA . SER A 1 160 ? 13.438 -6.933 -42.535 1.00 32.34 160 SER A CA 1
ATOM 1225 C C . SER A 1 160 ? 14.933 -6.779 -42.819 1.00 32.34 160 SER A C 1
ATOM 1227 O O . SER A 1 160 ? 15.388 -5.759 -43.344 1.00 32.34 160 SER A O 1
ATOM 1229 N N . SER A 1 161 ? 15.660 -7.849 -42.523 1.00 32.59 161 SER A N 1
ATOM 1230 C CA . SER A 1 161 ? 17.043 -8.123 -42.890 1.00 32.59 161 SER A CA 1
ATOM 1231 C C . SER A 1 161 ? 17.469 -7.523 -44.235 1.00 32.59 161 SER A C 1
ATOM 1233 O O . SER A 1 161 ? 17.011 -7.954 -45.295 1.00 32.59 161 SER A O 1
ATOM 1235 N N . ARG A 1 162 ? 18.451 -6.618 -44.208 1.00 29.11 162 ARG A N 1
ATOM 1236 C CA . ARG A 1 162 ? 19.306 -6.351 -45.368 1.00 29.11 162 ARG A CA 1
ATOM 1237 C C . ARG A 1 162 ? 20.758 -6.564 -44.962 1.00 29.11 162 ARG A C 1
ATOM 1239 O O . ARG A 1 162 ? 21.392 -5.698 -44.370 1.00 29.11 162 ARG A O 1
ATOM 1246 N N . ARG A 1 163 ? 21.252 -7.766 -45.272 1.00 33.53 163 ARG A N 1
ATOM 1247 C CA . ARG A 1 163 ? 22.675 -8.121 -45.260 1.00 33.53 163 ARG A CA 1
ATOM 1248 C C . ARG A 1 163 ? 23.472 -7.094 -46.066 1.00 33.53 163 ARG A C 1
ATOM 1250 O O . ARG A 1 163 ? 23.119 -6.824 -47.214 1.00 33.53 163 ARG A O 1
ATOM 1257 N N . LYS A 1 164 ? 24.595 -6.637 -45.514 1.00 30.39 164 LYS A N 1
ATOM 1258 C CA . LYS A 1 164 ? 25.844 -6.449 -46.260 1.00 30.39 164 LYS A CA 1
ATOM 1259 C C . LYS A 1 164 ? 27.026 -6.633 -45.310 1.00 30.39 164 LYS A C 1
ATOM 1261 O O . LYS A 1 164 ? 27.019 -6.168 -44.179 1.00 30.39 164 LYS A O 1
ATOM 1266 N N . SER A 1 165 ? 27.955 -7.429 -45.800 1.00 32.66 165 SER A N 1
ATOM 1267 C CA . SER A 1 165 ? 29.084 -8.083 -45.158 1.00 32.66 165 SER A CA 1
ATOM 1268 C C . SER A 1 165 ? 30.385 -7.271 -45.261 1.00 32.66 165 SER A C 1
ATOM 1270 O O . SER A 1 165 ? 30.457 -6.348 -46.072 1.00 32.66 165 SER A O 1
ATOM 1272 N N . THR A 1 166 ? 31.403 -7.746 -44.517 1.00 27.59 166 THR A N 1
ATOM 1273 C CA . THR A 1 166 ? 32.877 -7.529 -44.627 1.00 27.59 166 THR A CA 1
ATOM 1274 C C . THR A 1 166 ? 33.420 -6.145 -44.213 1.00 27.59 166 THR A C 1
ATOM 1276 O O . THR A 1 166 ? 32.800 -5.147 -44.541 1.00 27.59 166 THR A O 1
ATOM 1279 N N . SER A 1 167 ? 34.554 -5.965 -43.509 1.00 28.03 167 SER A N 1
ATOM 1280 C CA . SER A 1 167 ? 35.697 -6.827 -43.123 1.00 28.03 167 SER A CA 1
ATOM 1281 C C . SER A 1 167 ? 36.596 -6.144 -42.058 1.00 28.03 167 SER A C 1
ATOM 1283 O O . SER A 1 167 ? 36.700 -4.924 -42.082 1.00 28.03 167 SER A O 1
ATOM 1285 N N . ASN A 1 168 ? 37.290 -6.954 -41.237 1.00 28.38 168 ASN A N 1
ATOM 1286 C CA . ASN A 1 168 ? 38.630 -6.811 -40.610 1.00 28.38 168 ASN A CA 1
ATOM 1287 C C . ASN A 1 168 ? 39.196 -5.444 -40.159 1.00 28.38 168 ASN A C 1
ATOM 1289 O O . ASN A 1 168 ? 39.427 -4.580 -40.996 1.00 28.38 168 ASN A O 1
ATOM 1293 N N . GLN A 1 169 ? 39.691 -5.376 -38.908 1.00 31.44 169 GLN A N 1
ATOM 1294 C CA . GLN A 1 169 ? 41.138 -5.304 -38.586 1.00 31.44 169 GLN A CA 1
ATOM 1295 C C . GLN A 1 169 ? 41.432 -5.370 -37.066 1.00 31.44 169 GLN A C 1
ATOM 1297 O O . GLN A 1 169 ? 40.542 -5.224 -36.236 1.00 31.44 169 GLN A O 1
ATOM 1302 N N . GLN A 1 170 ? 42.692 -5.699 -36.766 1.00 28.31 170 GLN A N 1
ATOM 1303 C CA . GLN A 1 170 ? 43.294 -6.264 -35.549 1.00 28.31 170 GLN A CA 1
ATOM 1304 C C . GLN A 1 170 ? 43.806 -5.238 -34.512 1.00 28.31 170 GLN A C 1
ATOM 1306 O O . GLN A 1 170 ? 44.107 -4.109 -34.878 1.00 28.31 170 GLN A O 1
ATOM 1311 N N . GLY A 1 171 ? 44.079 -5.740 -33.291 1.00 25.83 171 GLY A N 1
ATOM 1312 C CA . GLY A 1 171 ? 45.116 -5.272 -32.337 1.00 25.83 171 GLY A CA 1
ATOM 1313 C C . GLY A 1 171 ? 44.731 -4.052 -31.489 1.00 25.83 171 GLY A C 1
ATOM 1314 O O . GLY A 1 171 ? 44.137 -3.118 -31.996 1.00 25.83 171 GLY A O 1
ATOM 1315 N N . THR A 1 172 ? 45.054 -3.930 -30.197 1.00 28.12 172 THR A N 1
ATOM 1316 C CA . THR A 1 172 ? 46.308 -4.308 -29.519 1.00 28.12 172 THR A CA 1
ATOM 1317 C C . THR A 1 172 ? 46.104 -4.310 -27.991 1.00 28.12 172 THR A C 1
ATOM 1319 O O . THR A 1 172 ? 45.297 -3.538 -27.477 1.00 28.12 172 THR A O 1
ATOM 1322 N N . GLN A 1 173 ? 46.855 -5.163 -27.285 1.00 27.69 173 GLN A N 1
ATOM 1323 C CA . GLN A 1 173 ? 47.037 -5.185 -25.826 1.00 27.69 173 GLN A CA 1
ATOM 1324 C C . GLN A 1 173 ? 47.712 -3.909 -25.291 1.00 27.69 173 GLN A C 1
ATOM 1326 O O . GLN A 1 173 ? 48.551 -3.318 -25.970 1.00 27.69 173 GLN A O 1
ATOM 1331 N N . GLY A 1 174 ? 47.422 -3.568 -24.033 1.00 25.58 174 GLY A N 1
ATOM 1332 C CA . GLY A 1 174 ? 48.149 -2.571 -23.247 1.00 25.58 174 GLY A CA 1
ATOM 1333 C C . GLY A 1 174 ? 47.742 -2.626 -21.774 1.00 25.58 174 GLY A C 1
ATOM 1334 O O . GLY A 1 174 ? 46.749 -2.024 -21.383 1.00 25.58 174 GLY A O 1
ATOM 1335 N N . ASP A 1 175 ? 48.511 -3.383 -20.998 1.00 26.88 175 ASP A N 1
ATOM 1336 C CA . ASP A 1 175 ? 48.435 -3.563 -19.545 1.00 26.88 175 ASP A CA 1
ATOM 1337 C C . ASP A 1 175 ? 49.241 -2.452 -18.842 1.00 26.88 175 ASP A C 1
ATOM 1339 O O . ASP A 1 175 ? 50.433 -2.352 -19.119 1.00 26.88 175 ASP A O 1
ATOM 1343 N N . VAL A 1 176 ? 48.645 -1.658 -17.934 1.00 28.33 176 VAL A N 1
ATOM 1344 C CA . VAL A 1 176 ? 49.335 -1.022 -16.781 1.00 28.33 176 VAL A CA 1
ATOM 1345 C C . VAL A 1 176 ? 48.332 -0.740 -15.644 1.00 28.33 176 VAL A C 1
ATOM 1347 O O . VAL A 1 176 ? 47.584 0.230 -15.672 1.00 28.33 176 VAL A O 1
ATOM 1350 N N . ARG A 1 177 ? 48.376 -1.624 -14.641 1.00 25.78 177 ARG A N 1
ATOM 1351 C CA . ARG A 1 177 ? 48.502 -1.401 -13.183 1.00 25.78 177 ARG A CA 1
ATOM 1352 C C . ARG A 1 177 ? 47.638 -0.343 -12.457 1.00 25.78 177 ARG A C 1
ATOM 1354 O O . ARG A 1 177 ? 47.720 0.856 -12.691 1.00 25.78 177 ARG A O 1
ATOM 1361 N N . ALA A 1 178 ? 46.911 -0.867 -11.467 1.00 27.80 178 ALA A N 1
ATOM 1362 C CA . ALA A 1 178 ? 46.050 -0.221 -10.480 1.00 27.80 178 ALA A CA 1
ATOM 1363 C C . ALA A 1 178 ? 46.791 0.416 -9.287 1.00 27.80 178 ALA A C 1
ATOM 1365 O O . ALA A 1 178 ? 47.931 0.049 -9.025 1.00 27.80 178 ALA A O 1
ATOM 1366 N N . GLU A 1 179 ? 46.071 1.289 -8.560 1.00 26.27 179 GLU A N 1
ATOM 1367 C CA . GLU A 1 179 ? 46.050 1.555 -7.096 1.00 26.27 179 GLU A CA 1
ATOM 1368 C C . GLU A 1 179 ? 45.234 2.865 -6.894 1.00 26.27 179 GLU A C 1
ATOM 1370 O O . GLU A 1 179 ? 45.439 3.814 -7.639 1.00 26.27 179 GLU A O 1
ATOM 1375 N N . HIS A 1 180 ? 44.230 3.058 -6.029 1.00 26.70 180 HIS A N 1
ATOM 1376 C CA . HIS A 1 180 ? 43.725 2.399 -4.826 1.00 26.70 180 HIS A CA 1
ATOM 1377 C C . HIS A 1 180 ? 42.193 2.582 -4.720 1.00 26.70 180 HIS A C 1
ATOM 1379 O O . HIS A 1 180 ? 41.691 3.686 -4.926 1.00 26.70 180 HIS A O 1
ATOM 1385 N N . ALA A 1 181 ? 41.467 1.553 -4.274 1.00 25.47 181 ALA A N 1
ATOM 1386 C CA . ALA A 1 181 ? 40.219 1.723 -3.526 1.00 25.47 181 ALA A CA 1
ATOM 1387 C C . ALA A 1 181 ? 40.046 0.545 -2.555 1.00 25.47 181 ALA A C 1
ATOM 1389 O O . ALA A 1 181 ? 40.134 -0.619 -2.939 1.00 25.47 181 ALA A O 1
ATOM 1390 N N . ILE A 1 182 ? 39.869 0.889 -1.283 1.00 27.67 182 ILE A N 1
ATOM 1391 C CA . ILE A 1 182 ? 39.727 0.002 -0.125 1.00 27.67 182 ILE A CA 1
ATOM 1392 C C . ILE A 1 182 ? 38.358 -0.714 -0.191 1.00 27.67 182 ILE A C 1
ATOM 1394 O O . ILE A 1 182 ? 37.376 -0.092 -0.601 1.00 27.67 182 ILE A O 1
ATOM 1398 N N . PRO A 1 183 ? 38.277 -2.005 0.188 1.00 26.58 183 PRO A N 1
ATOM 1399 C CA . PRO A 1 183 ? 37.132 -2.868 -0.082 1.00 26.58 183 PRO A CA 1
ATOM 1400 C C . PRO A 1 183 ? 36.017 -2.706 0.958 1.00 26.58 183 PRO A C 1
ATOM 1402 O O . PRO A 1 183 ? 36.276 -2.606 2.156 1.00 26.58 183 PRO A O 1
ATOM 1405 N N . SER A 1 184 ? 34.763 -2.759 0.504 1.00 25.36 184 SER A N 1
ATOM 1406 C CA . SER A 1 184 ? 33.618 -3.029 1.377 1.00 25.36 184 SER A CA 1
ATOM 1407 C C . SER A 1 184 ? 33.231 -4.502 1.242 1.00 25.36 184 SER A C 1
ATOM 1409 O O . SER A 1 184 ? 32.738 -4.958 0.218 1.00 25.36 184 SER A O 1
ATOM 1411 N N . THR A 1 185 ? 33.585 -5.230 2.300 1.00 31.55 185 THR A N 1
ATOM 1412 C CA . THR A 1 185 ? 32.975 -6.443 2.861 1.00 31.55 185 THR A CA 1
ATOM 1413 C C . THR A 1 185 ? 31.694 -6.928 2.186 1.00 31.55 185 THR A C 1
ATOM 1415 O O . THR A 1 185 ? 30.724 -6.184 2.191 1.00 31.55 185 THR A O 1
ATOM 1418 N N . TRP A 1 186 ? 31.698 -8.165 1.681 1.00 27.69 186 TRP A N 1
ATOM 1419 C CA . TRP A 1 186 ? 30.751 -9.273 1.938 1.00 27.69 186 TRP A CA 1
ATOM 1420 C C . TRP A 1 186 ? 31.129 -10.411 0.975 1.00 27.69 186 TRP A C 1
ATOM 1422 O O . TRP A 1 186 ? 30.410 -10.711 0.030 1.00 27.69 186 TRP A O 1
ATOM 1432 N N . ASP A 1 187 ? 32.301 -11.007 1.202 1.00 23.70 187 ASP A N 1
ATOM 1433 C CA . ASP A 1 187 ? 32.764 -12.200 0.493 1.00 23.70 187 ASP A CA 1
ATOM 1434 C C . ASP A 1 187 ? 32.809 -13.344 1.511 1.00 23.70 187 ASP A C 1
ATOM 1436 O O . ASP A 1 187 ? 33.623 -13.342 2.436 1.00 23.70 187 ASP A O 1
ATOM 1440 N N . VAL A 1 188 ? 31.892 -14.302 1.377 1.00 28.25 188 VAL A N 1
ATOM 1441 C CA . VAL A 1 188 ? 32.042 -15.633 1.969 1.00 28.25 188 VAL A CA 1
ATOM 1442 C C . VAL A 1 188 ? 32.309 -16.568 0.804 1.00 28.25 188 VAL A C 1
ATOM 1444 O O . VAL A 1 188 ? 31.392 -17.024 0.125 1.00 28.25 188 VAL A O 1
ATOM 1447 N N . GLY A 1 189 ? 33.593 -16.811 0.564 1.00 22.75 189 GLY A N 1
ATOM 1448 C CA . GLY A 1 189 ? 34.048 -17.864 -0.325 1.00 22.75 189 GLY A CA 1
ATOM 1449 C C . GLY A 1 189 ? 33.845 -19.239 0.308 1.00 22.75 189 GLY A C 1
ATOM 1450 O O . GLY A 1 189 ? 34.134 -19.448 1.486 1.00 22.75 189 GLY A O 1
ATOM 1451 N N . ALA A 1 190 ? 33.417 -20.193 -0.509 1.00 26.08 190 ALA A N 1
ATOM 1452 C CA . ALA A 1 190 ? 33.730 -21.600 -0.319 1.00 26.08 190 ALA A CA 1
ATOM 1453 C C . ALA A 1 190 ? 34.359 -22.107 -1.623 1.00 26.08 190 ALA A C 1
ATOM 1455 O O . ALA A 1 190 ? 33.754 -22.028 -2.690 1.00 26.08 190 ALA A O 1
ATOM 1456 N N . SER A 1 191 ? 35.611 -22.551 -1.509 1.00 27.28 191 SER A N 1
ATOM 1457 C CA . SER A 1 191 ? 36.467 -23.038 -2.589 1.00 27.28 191 SER A CA 1
ATOM 1458 C C . SER A 1 191 ? 36.347 -24.560 -2.764 1.00 27.28 191 SER A C 1
ATOM 1460 O O . SER A 1 191 ? 36.412 -25.301 -1.789 1.00 27.28 191 SER A O 1
ATOM 1462 N N . GLU A 1 192 ? 36.153 -24.942 -4.027 1.00 28.69 192 GLU A N 1
ATOM 1463 C CA . GLU A 1 192 ? 36.609 -26.096 -4.828 1.00 28.69 192 GLU A CA 1
ATOM 1464 C C . GLU A 1 192 ? 36.689 -27.571 -4.346 1.00 28.69 192 GLU A C 1
ATOM 1466 O O . GLU A 1 192 ? 37.269 -27.930 -3.327 1.00 28.69 192 GLU A O 1
ATOM 1471 N N . ALA A 1 193 ? 36.279 -28.409 -5.324 1.00 25.62 193 ALA A N 1
ATOM 1472 C CA . ALA A 1 193 ? 36.823 -29.700 -5.790 1.00 25.62 193 ALA A CA 1
ATOM 1473 C C . ALA A 1 193 ? 36.250 -31.036 -5.254 1.00 25.62 193 ALA A C 1
ATOM 1475 O O . ALA A 1 193 ? 36.691 -31.556 -4.235 1.00 25.62 193 ALA A O 1
ATOM 1476 N N . ASN A 1 194 ? 35.414 -31.716 -6.067 1.00 24.19 194 ASN A N 1
ATOM 1477 C CA . ASN A 1 194 ? 35.874 -32.843 -6.912 1.00 24.19 194 ASN A CA 1
ATOM 1478 C C . ASN A 1 194 ? 34.796 -33.418 -7.877 1.00 24.19 194 ASN A C 1
ATOM 1480 O O . ASN A 1 194 ? 33.752 -33.902 -7.459 1.00 24.19 194 ASN A O 1
ATOM 1484 N N . ARG A 1 195 ? 35.142 -33.364 -9.176 1.00 25.88 195 ARG A N 1
ATOM 1485 C CA . ARG A 1 195 ? 34.779 -34.150 -10.388 1.00 25.88 195 ARG A CA 1
ATOM 1486 C C . ARG A 1 195 ? 33.700 -35.253 -10.309 1.00 25.88 195 ARG A C 1
ATOM 1488 O O . ARG A 1 195 ? 33.878 -36.185 -9.541 1.00 25.88 195 ARG A O 1
ATOM 1495 N N . VAL A 1 196 ? 32.767 -35.276 -11.284 1.00 21.48 196 VAL A N 1
ATOM 1496 C CA . VAL A 1 196 ? 32.827 -36.093 -12.535 1.00 21.48 196 VAL A CA 1
ATOM 1497 C C . VAL A 1 196 ? 31.952 -35.461 -13.653 1.00 21.48 196 VAL A C 1
ATOM 1499 O O . VAL A 1 196 ? 30.823 -35.054 -13.419 1.00 21.48 196 VAL A O 1
ATOM 1502 N N . PHE A 1 197 ? 32.546 -35.383 -14.852 1.00 27.61 197 PHE A N 1
ATOM 1503 C CA . PHE A 1 197 ? 32.102 -34.998 -16.210 1.00 27.61 197 PHE A CA 1
ATOM 1504 C C . PHE A 1 197 ? 30.597 -34.984 -16.589 1.00 27.61 197 PHE A C 1
ATOM 1506 O O . PHE A 1 197 ? 29.962 -36.028 -16.537 1.00 27.61 197 PHE A O 1
ATOM 1513 N N . THR A 1 198 ? 30.094 -33.842 -17.108 1.00 31.84 198 THR A N 1
ATOM 1514 C CA . THR A 1 198 ? 29.722 -33.535 -18.530 1.00 31.84 198 THR A CA 1
ATOM 1515 C C . THR A 1 198 ? 28.705 -32.377 -18.604 1.00 31.84 198 THR A C 1
ATOM 1517 O O . THR A 1 198 ? 27.611 -32.557 -18.088 1.00 31.84 198 THR A O 1
ATOM 1520 N N . LEU A 1 199 ? 29.056 -31.247 -19.252 1.00 32.31 199 LEU A N 1
ATOM 1521 C CA . LEU A 1 199 ? 28.254 -30.329 -20.117 1.00 32.31 199 LEU A CA 1
ATOM 1522 C C . LEU A 1 199 ? 28.940 -28.936 -20.227 1.00 32.31 199 LEU A C 1
ATOM 1524 O O . LEU A 1 199 ? 28.333 -27.892 -20.007 1.00 32.31 199 LEU A O 1
ATOM 1528 N N . GLU A 1 200 ? 30.240 -28.876 -20.526 1.00 30.70 200 GLU A N 1
ATOM 1529 C CA . GLU A 1 200 ? 30.941 -27.590 -20.686 1.00 30.70 200 GLU A CA 1
ATOM 1530 C C . GLU A 1 200 ? 30.794 -27.063 -22.119 1.00 30.70 200 GLU A C 1
ATOM 1532 O O . GLU A 1 200 ? 31.512 -27.476 -23.028 1.00 30.70 200 GLU A O 1
ATOM 1537 N N . ASN A 1 201 ? 29.799 -26.193 -22.319 1.00 32.38 201 ASN A N 1
ATOM 1538 C CA . ASN A 1 201 ? 29.957 -24.881 -22.973 1.00 32.38 201 ASN A CA 1
ATOM 1539 C C . ASN A 1 201 ? 28.622 -24.112 -23.012 1.00 32.38 201 ASN A C 1
ATOM 1541 O O . ASN A 1 201 ? 28.187 -23.618 -24.050 1.00 32.38 201 ASN A O 1
ATOM 1545 N N . TYR A 1 202 ? 27.972 -23.977 -21.856 1.00 32.81 202 TYR A N 1
ATOM 1546 C CA . TYR A 1 202 ? 27.038 -22.878 -21.628 1.00 32.81 202 TYR A CA 1
ATOM 1547 C C . TYR A 1 202 ? 27.570 -22.058 -20.457 1.00 32.81 202 TYR A C 1
ATOM 1549 O O . TYR A 1 202 ? 27.385 -22.405 -19.295 1.00 32.81 202 TYR A O 1
ATOM 1557 N N . ASP A 1 203 ? 28.301 -20.997 -20.800 1.00 30.98 203 ASP A N 1
ATOM 1558 C CA . ASP A 1 203 ? 28.847 -20.020 -19.862 1.00 30.98 203 ASP A CA 1
ATOM 1559 C C . ASP A 1 203 ? 27.766 -19.521 -18.899 1.00 30.98 203 ASP A C 1
ATOM 1561 O O . ASP A 1 203 ? 26.742 -18.962 -19.309 1.00 30.98 203 ASP A O 1
ATOM 1565 N N . ALA A 1 204 ? 28.043 -19.653 -17.605 1.00 34.97 204 ALA A N 1
ATOM 1566 C CA . ALA A 1 204 ? 27.252 -19.131 -16.500 1.00 34.97 204 ALA A CA 1
ATOM 1567 C C . ALA A 1 204 ? 27.372 -17.592 -16.374 1.00 34.97 204 ALA A C 1
ATOM 1569 O O . ALA A 1 204 ? 27.727 -17.064 -15.326 1.00 34.97 204 ALA A O 1
ATOM 1570 N N . SER A 1 205 ? 27.067 -16.855 -17.450 1.00 34.06 205 SER A N 1
ATOM 1571 C CA . SER A 1 205 ? 27.005 -15.378 -17.477 1.00 34.06 205 SER A CA 1
ATOM 1572 C C . SER A 1 205 ? 25.605 -14.812 -17.785 1.00 34.06 205 SER A C 1
ATOM 1574 O O . SER A 1 205 ? 25.442 -13.624 -18.057 1.00 34.06 205 SER A O 1
ATOM 1576 N N . TYR A 1 206 ? 24.555 -15.638 -17.721 1.00 39.16 206 TYR A N 1
ATOM 1577 C CA . TYR A 1 206 ? 23.193 -15.289 -18.158 1.00 39.16 206 TYR A CA 1
ATOM 1578 C C . TYR A 1 206 ? 22.261 -14.715 -17.071 1.00 39.16 206 TYR A C 1
ATOM 1580 O O . TYR A 1 206 ? 21.044 -14.849 -17.172 1.00 39.16 206 TYR A O 1
ATOM 1588 N N . THR A 1 207 ? 22.764 -14.001 -16.065 1.00 41.19 207 THR A N 1
ATOM 1589 C CA . THR A 1 207 ? 21.910 -13.431 -14.997 1.00 41.19 207 THR A CA 1
ATOM 1590 C C . THR A 1 207 ? 21.076 -12.203 -15.409 1.00 41.19 207 THR A C 1
ATOM 1592 O O . THR A 1 207 ? 20.420 -11.598 -14.568 1.00 41.19 207 THR A O 1
ATOM 1595 N N . THR A 1 208 ? 21.026 -11.830 -16.696 1.00 45.56 208 THR A N 1
ATOM 1596 C CA . THR A 1 208 ? 20.245 -10.664 -17.176 1.00 45.56 208 THR A CA 1
ATOM 1597 C C . THR A 1 208 ? 19.384 -10.901 -18.421 1.00 45.56 208 THR A C 1
ATOM 1599 O O . THR A 1 208 ? 18.718 -9.972 -18.876 1.00 45.56 208 THR A O 1
ATOM 1602 N N . LYS A 1 209 ? 19.333 -12.115 -18.991 1.00 58.47 209 LYS A N 1
ATOM 1603 C CA . LYS A 1 209 ? 18.532 -12.346 -20.209 1.00 58.47 209 LYS A CA 1
ATOM 1604 C C . LYS A 1 209 ? 17.102 -12.782 -19.899 1.00 58.47 209 LYS A C 1
ATOM 1606 O O . LYS A 1 209 ? 16.846 -13.678 -19.085 1.00 58.47 209 LYS A O 1
ATOM 1611 N N . THR A 1 210 ? 16.150 -12.157 -20.589 1.00 77.75 210 THR A N 1
ATOM 1612 C CA . THR A 1 210 ? 14.731 -12.494 -20.462 1.00 77.75 210 THR A CA 1
ATOM 1613 C C . THR A 1 210 ? 14.490 -13.929 -20.946 1.00 77.75 210 THR A C 1
ATOM 1615 O O . THR A 1 210 ? 15.207 -14.428 -21.814 1.00 77.75 210 THR A O 1
ATOM 1618 N N . PHE A 1 211 ? 13.478 -14.621 -20.407 1.00 79.75 211 PHE A N 1
ATOM 1619 C CA . PHE A 1 211 ? 13.145 -15.996 -20.828 1.00 79.75 211 PHE A CA 1
ATOM 1620 C C . PHE A 1 211 ? 12.898 -16.073 -22.343 1.00 79.75 211 PHE A C 1
ATOM 1622 O O . PHE A 1 211 ? 13.259 -17.040 -23.006 1.00 79.75 211 PHE A O 1
ATOM 1629 N N . ARG A 1 212 ? 12.371 -14.988 -22.918 1.00 78.00 212 ARG A N 1
ATOM 1630 C CA . ARG A 1 212 ? 12.198 -14.814 -24.359 1.00 78.00 212 ARG A CA 1
ATOM 1631 C C . ARG A 1 212 ? 13.517 -14.891 -25.133 1.00 78.00 212 ARG A C 1
ATOM 1633 O O . ARG A 1 212 ? 13.548 -15.516 -26.193 1.00 78.00 212 ARG A O 1
ATOM 1640 N N . ASP A 1 213 ? 14.585 -14.280 -24.631 1.00 82.88 213 ASP A N 1
ATOM 1641 C CA . ASP A 1 213 ? 15.902 -14.305 -25.278 1.00 82.88 213 ASP A CA 1
ATOM 1642 C C . ASP A 1 213 ? 16.539 -15.694 -25.182 1.00 82.88 213 ASP A C 1
ATOM 1644 O O . ASP A 1 213 ? 17.167 -16.151 -26.136 1.00 82.88 213 ASP A O 1
ATOM 1648 N N . PHE A 1 214 ? 16.318 -16.387 -24.060 1.00 84.81 214 PHE A N 1
ATOM 1649 C CA . PHE A 1 214 ? 16.728 -17.778 -23.878 1.00 84.81 214 PHE A CA 1
ATOM 1650 C C . PHE A 1 214 ? 16.034 -18.703 -24.887 1.00 84.81 214 PHE A C 1
ATOM 1652 O O . PHE A 1 214 ? 16.704 -19.399 -25.650 1.00 84.81 214 PHE A O 1
ATOM 1659 N N . VAL A 1 215 ? 14.700 -18.637 -24.973 1.00 86.06 215 VAL A N 1
ATOM 1660 C CA . VAL A 1 215 ? 13.903 -19.416 -25.936 1.00 86.06 215 VAL A CA 1
ATOM 1661 C C . VAL A 1 215 ? 14.311 -19.094 -27.375 1.00 86.06 215 VAL A C 1
ATOM 1663 O O . VAL A 1 215 ? 14.485 -19.998 -28.189 1.00 86.06 215 VAL A O 1
ATOM 1666 N N . SER A 1 216 ? 14.531 -17.816 -27.692 1.00 83.94 216 SER A N 1
ATOM 1667 C CA . SER A 1 216 ? 14.978 -17.395 -29.027 1.00 83.94 216 SER A CA 1
ATOM 1668 C C . SER A 1 216 ? 16.376 -17.928 -29.364 1.00 83.94 216 SER A C 1
ATOM 1670 O O . SER A 1 216 ? 16.632 -18.299 -30.509 1.00 83.94 216 SER A O 1
ATOM 1672 N N . GLY A 1 217 ? 17.271 -18.010 -28.375 1.00 84.75 217 GLY A N 1
ATOM 1673 C CA . GLY A 1 217 ? 18.587 -18.632 -28.516 1.00 84.75 217 GLY A CA 1
ATOM 1674 C C . GLY A 1 217 ? 18.500 -20.136 -28.778 1.00 84.75 217 GLY A C 1
ATOM 1675 O O . GLY A 1 217 ? 19.137 -20.627 -29.709 1.00 84.75 217 GLY A O 1
ATOM 1676 N N . ALA A 1 218 ? 17.659 -20.842 -28.021 1.00 84.88 218 ALA A N 1
ATOM 1677 C CA . ALA A 1 218 ? 17.454 -22.283 -28.153 1.00 84.88 218 ALA A CA 1
ATOM 1678 C C . ALA A 1 218 ? 16.816 -22.659 -29.509 1.00 84.88 218 ALA A C 1
ATOM 1680 O O . ALA A 1 218 ? 17.293 -23.550 -30.210 1.00 84.88 218 ALA A O 1
ATOM 1681 N N . ILE A 1 219 ? 15.810 -21.900 -29.960 1.00 85.06 219 ILE A N 1
ATOM 1682 C CA . ILE A 1 219 ? 15.220 -22.044 -31.306 1.00 85.06 219 ILE A CA 1
ATOM 1683 C C . ILE A 1 219 ? 16.238 -21.678 -32.405 1.00 85.06 219 ILE A C 1
ATOM 1685 O O . ILE A 1 219 ? 16.242 -22.262 -33.494 1.00 85.06 219 ILE A O 1
ATOM 1689 N N . GLY A 1 220 ? 17.133 -20.725 -32.132 1.00 83.50 220 GLY A N 1
ATOM 1690 C CA . GLY A 1 220 ? 18.243 -20.378 -33.018 1.00 83.50 220 GLY A CA 1
ATOM 1691 C C . GLY A 1 220 ? 19.217 -21.540 -33.237 1.00 83.50 220 GLY A C 1
ATOM 1692 O O . GLY A 1 220 ? 19.622 -21.773 -34.376 1.00 83.50 220 GLY A O 1
ATOM 1693 N N . ALA A 1 221 ? 19.538 -22.300 -32.186 1.00 80.88 221 ALA A N 1
ATOM 1694 C CA . ALA A 1 221 ? 20.376 -23.501 -32.269 1.00 80.88 221 ALA A CA 1
ATOM 1695 C C . ALA A 1 221 ? 19.709 -24.609 -33.105 1.00 80.88 221 ALA A C 1
ATOM 1697 O O . ALA A 1 221 ? 20.346 -25.193 -33.985 1.00 80.88 221 ALA A O 1
ATOM 1698 N N . LEU A 1 222 ? 18.395 -24.810 -32.938 1.00 83.88 222 LEU A N 1
ATOM 1699 C CA . LEU A 1 222 ? 17.605 -25.710 -33.789 1.00 83.88 222 LEU A CA 1
ATOM 1700 C C . LEU A 1 222 ? 17.674 -25.298 -35.270 1.00 83.88 222 LEU A C 1
ATOM 1702 O O . LEU A 1 222 ? 17.900 -26.119 -36.157 1.00 83.88 222 LEU A O 1
ATOM 1706 N N . SER A 1 223 ? 17.534 -23.998 -35.542 1.00 83.31 223 SER A N 1
ATOM 1707 C CA . SER A 1 223 ? 17.565 -23.441 -36.904 1.00 83.31 223 SER A CA 1
ATOM 1708 C C . SER A 1 223 ? 18.933 -23.593 -37.580 1.00 83.31 223 SER A C 1
ATOM 1710 O O . SER A 1 223 ? 19.012 -23.666 -38.808 1.00 83.31 223 SER A O 1
ATOM 1712 N N . ARG A 1 224 ? 20.012 -23.659 -36.790 1.00 89.31 224 ARG A N 1
ATOM 1713 C CA . ARG A 1 224 ? 21.380 -23.919 -37.261 1.00 89.31 224 ARG A CA 1
ATOM 1714 C C . ARG A 1 224 ? 21.728 -25.412 -37.340 1.00 89.31 224 ARG A C 1
ATOM 1716 O O . ARG A 1 224 ? 22.829 -25.732 -37.776 1.00 89.31 224 ARG A O 1
ATOM 1723 N N . LYS A 1 225 ? 20.790 -26.313 -37.004 1.00 81.44 225 LYS A N 1
ATOM 1724 C CA . LYS A 1 225 ? 20.997 -27.771 -36.872 1.00 81.44 225 LYS A CA 1
ATOM 1725 C C . LYS A 1 225 ? 22.070 -28.145 -35.839 1.00 81.44 225 LYS A C 1
ATOM 1727 O O . LYS A 1 225 ? 22.720 -29.175 -35.972 1.00 81.44 225 LYS A O 1
ATOM 1732 N N . GLU A 1 226 ? 22.264 -27.294 -34.835 1.00 82.31 226 GLU A N 1
ATOM 1733 C CA . GLU A 1 226 ? 23.225 -27.512 -33.747 1.00 82.31 226 GLU A CA 1
ATOM 1734 C C . GLU A 1 226 ? 22.644 -28.405 -32.638 1.00 82.31 226 GLU A C 1
ATOM 1736 O O . GLU A 1 226 ? 23.408 -28.963 -31.860 1.00 82.31 226 GLU A O 1
ATOM 1741 N N . ALA A 1 227 ? 21.317 -28.559 -32.582 1.00 83.44 227 ALA A N 1
ATOM 1742 C CA . ALA A 1 227 ? 20.601 -29.374 -31.601 1.00 83.44 227 ALA A CA 1
ATOM 1743 C C . ALA A 1 227 ? 19.350 -30.018 -32.224 1.00 83.44 227 ALA A C 1
ATOM 1745 O O . ALA A 1 227 ? 18.814 -29.506 -33.215 1.00 83.44 227 ALA A O 1
ATOM 1746 N N . ASP A 1 228 ? 18.879 -31.123 -31.639 1.00 89.62 228 ASP A N 1
ATOM 1747 C CA . ASP A 1 228 ? 17.620 -31.765 -32.034 1.00 89.62 228 ASP A CA 1
ATOM 1748 C C . ASP A 1 228 ? 16.405 -31.051 -31.415 1.00 89.62 228 ASP A C 1
ATOM 1750 O O . ASP A 1 228 ? 16.485 -30.413 -30.364 1.00 89.62 228 ASP A O 1
ATOM 1754 N N . PHE A 1 229 ? 15.243 -31.176 -32.057 1.00 85.81 229 PHE A N 1
ATOM 1755 C CA . PHE A 1 229 ? 13.988 -30.591 -31.590 1.00 85.81 229 PHE A CA 1
ATOM 1756 C C . PHE A 1 229 ? 13.642 -31.038 -30.169 1.00 85.81 229 PHE A C 1
ATOM 1758 O O . PHE A 1 229 ? 13.217 -30.221 -29.353 1.00 85.81 229 PHE A O 1
ATOM 1765 N N . ARG A 1 230 ? 13.842 -32.327 -29.867 1.00 87.44 230 ARG A N 1
ATOM 1766 C CA . ARG A 1 230 ? 13.538 -32.891 -28.549 1.00 87.44 230 ARG A CA 1
ATOM 1767 C C . ARG A 1 230 ? 14.431 -32.302 -27.460 1.00 87.44 230 ARG A C 1
ATOM 1769 O O . ARG A 1 230 ? 13.932 -31.901 -26.419 1.00 87.44 230 ARG A O 1
ATOM 1776 N N . GLU A 1 231 ? 15.719 -32.173 -27.748 1.00 84.19 231 GLU A N 1
ATOM 1777 C CA . GLU A 1 231 ? 16.706 -31.593 -26.837 1.00 84.19 231 GLU A CA 1
ATOM 1778 C C . GLU A 1 231 ? 16.403 -30.116 -26.548 1.00 84.19 231 GLU A C 1
ATOM 1780 O O . GLU A 1 231 ? 16.373 -29.692 -25.395 1.00 84.19 231 GLU A O 1
ATOM 1785 N N . VAL A 1 232 ? 16.069 -29.337 -27.581 1.00 84.44 232 VAL A N 1
ATOM 1786 C CA . VAL A 1 232 ? 15.674 -27.929 -27.424 1.00 84.44 232 VAL A CA 1
ATOM 1787 C C . VAL A 1 232 ? 14.376 -27.787 -26.625 1.00 84.44 232 VAL A C 1
ATOM 1789 O O . VAL A 1 232 ? 14.272 -26.893 -25.783 1.00 84.44 232 VAL A O 1
ATOM 1792 N N . ALA A 1 233 ? 13.391 -28.659 -26.855 1.00 81.62 233 ALA A N 1
ATOM 1793 C CA . ALA A 1 233 ? 12.141 -28.661 -26.100 1.00 81.62 233 ALA A CA 1
ATOM 1794 C C . ALA A 1 233 ? 12.366 -28.993 -24.615 1.00 81.62 233 ALA A C 1
ATOM 1796 O O . ALA A 1 233 ? 11.838 -28.288 -23.752 1.00 81.62 233 ALA A O 1
ATOM 1797 N N . ASP A 1 234 ? 13.191 -29.999 -24.316 1.00 86.88 234 ASP A N 1
ATOM 1798 C CA . ASP A 1 234 ? 13.522 -30.400 -22.945 1.00 86.88 234 ASP A CA 1
ATOM 1799 C C . ASP A 1 234 ? 14.292 -29.289 -22.207 1.00 86.88 234 ASP A C 1
ATOM 1801 O O . ASP A 1 234 ? 13.980 -28.977 -21.054 1.00 86.88 234 ASP A O 1
ATOM 1805 N N . ILE A 1 235 ? 15.228 -28.615 -22.886 1.00 87.12 235 ILE A N 1
ATOM 1806 C CA . ILE A 1 235 ? 15.972 -27.466 -22.345 1.00 87.12 235 ILE A CA 1
ATOM 1807 C C . ILE A 1 235 ? 15.027 -26.302 -22.017 1.00 87.12 235 ILE A C 1
ATOM 1809 O O . ILE A 1 235 ? 15.086 -25.743 -20.920 1.00 87.12 235 ILE A O 1
ATOM 1813 N N . ILE A 1 236 ? 14.122 -25.945 -22.936 1.00 84.94 236 ILE A N 1
ATOM 1814 C CA . ILE A 1 236 ? 13.146 -24.868 -22.709 1.00 84.94 236 ILE A CA 1
ATOM 1815 C C . ILE A 1 236 ? 12.190 -25.226 -21.569 1.00 84.94 236 ILE A C 1
ATOM 1817 O O . ILE A 1 236 ? 11.913 -24.375 -20.723 1.00 84.94 236 ILE A O 1
ATOM 1821 N N . SER A 1 237 ? 11.695 -26.464 -21.528 1.00 86.56 237 SER A N 1
ATOM 1822 C CA . SER A 1 237 ? 10.782 -26.925 -20.479 1.00 86.56 237 SER A CA 1
ATOM 1823 C C . SER A 1 237 ? 11.447 -26.897 -19.103 1.00 86.56 237 SER A C 1
ATOM 1825 O O . SER A 1 237 ? 10.839 -26.447 -18.132 1.00 86.56 237 SER A O 1
ATOM 1827 N N . THR A 1 238 ? 12.702 -27.338 -19.018 1.00 88.69 238 THR A N 1
ATOM 1828 C CA . THR A 1 238 ? 13.471 -27.347 -17.767 1.00 88.69 238 THR A CA 1
ATOM 1829 C C . THR A 1 238 ? 13.721 -25.927 -17.266 1.00 88.69 238 THR A C 1
ATOM 1831 O O . THR A 1 238 ? 13.454 -25.629 -16.103 1.00 88.69 238 THR A O 1
ATOM 1834 N N . GLU A 1 239 ? 14.148 -25.023 -18.150 1.00 85.50 239 GLU A N 1
ATOM 1835 C CA . GLU A 1 239 ? 14.358 -23.612 -17.808 1.00 85.50 239 GLU A CA 1
ATOM 1836 C C . GLU A 1 239 ? 13.047 -22.923 -17.395 1.00 85.50 239 GLU A C 1
ATOM 1838 O O . GLU A 1 239 ? 13.015 -22.139 -16.446 1.00 85.50 239 GLU A O 1
ATOM 1843 N N . PHE A 1 240 ? 11.940 -23.222 -18.080 1.00 86.56 240 PHE A N 1
ATOM 1844 C CA . PHE A 1 240 ? 10.629 -22.680 -17.727 1.00 86.56 240 PHE A CA 1
ATOM 1845 C C . PHE A 1 240 ? 10.194 -23.127 -16.331 1.00 86.56 240 PHE A C 1
ATOM 1847 O O . PHE A 1 240 ? 9.798 -22.296 -15.512 1.00 86.56 240 PHE A O 1
ATOM 1854 N N . GLN A 1 241 ? 10.321 -24.424 -16.039 1.00 87.81 241 GLN A N 1
ATOM 1855 C CA . GLN A 1 241 ? 9.996 -24.976 -14.729 1.00 87.81 241 GLN A CA 1
ATOM 1856 C C . GLN A 1 241 ? 10.882 -24.373 -13.634 1.00 87.81 241 GLN A C 1
ATOM 1858 O O . GLN A 1 241 ? 10.385 -24.021 -12.564 1.00 87.81 241 GLN A O 1
ATOM 1863 N N . HIS A 1 242 ? 12.175 -24.201 -13.914 1.00 87.38 242 HIS A N 1
ATOM 1864 C CA . HIS A 1 242 ? 13.111 -23.565 -12.995 1.00 87.38 242 HIS A CA 1
ATOM 1865 C C . HIS A 1 242 ? 12.686 -22.128 -12.661 1.00 87.38 242 HIS A C 1
ATOM 1867 O O . HIS A 1 242 ? 12.548 -21.789 -11.486 1.00 87.38 242 HIS A O 1
ATOM 1873 N N . ARG A 1 243 ? 12.368 -21.311 -13.674 1.00 83.62 243 ARG A N 1
ATOM 1874 C CA . ARG A 1 243 ? 11.913 -19.925 -13.466 1.00 83.62 243 ARG A CA 1
ATOM 1875 C C . ARG A 1 243 ? 10.570 -19.831 -12.750 1.00 83.62 243 ARG A C 1
ATOM 1877 O O . ARG A 1 243 ? 10.369 -18.902 -11.969 1.00 83.62 243 ARG A O 1
ATOM 1884 N N . ILE A 1 244 ? 9.645 -20.761 -13.001 1.00 84.62 244 ILE A N 1
ATOM 1885 C CA . ILE A 1 244 ? 8.388 -20.840 -12.243 1.00 84.62 244 ILE A CA 1
ATOM 1886 C C . ILE A 1 244 ? 8.684 -21.100 -10.770 1.00 84.62 244 ILE A C 1
ATOM 1888 O O . ILE A 1 244 ? 8.164 -20.379 -9.921 1.00 84.62 244 ILE A O 1
ATOM 1892 N N . ASN A 1 245 ? 9.522 -22.092 -10.471 1.00 86.19 245 ASN A N 1
ATOM 1893 C CA . ASN A 1 245 ? 9.860 -22.444 -9.096 1.00 86.19 245 ASN A CA 1
ATOM 1894 C C . ASN A 1 245 ? 10.562 -21.279 -8.383 1.00 86.19 245 ASN A C 1
ATOM 1896 O O . ASN A 1 245 ? 10.179 -20.929 -7.272 1.00 86.19 245 ASN A O 1
ATOM 1900 N N . GLU A 1 246 ? 11.504 -20.606 -9.047 1.00 84.88 246 GLU A N 1
ATOM 1901 C CA . GLU A 1 246 ? 12.181 -19.424 -8.503 1.00 84.88 246 GLU A CA 1
ATOM 1902 C C . GLU A 1 246 ? 11.187 -18.291 -8.192 1.00 84.88 246 GLU A C 1
ATOM 1904 O O . GLU A 1 246 ? 11.203 -17.708 -7.107 1.00 84.88 246 GLU A O 1
ATOM 1909 N N . LYS A 1 247 ? 10.264 -17.989 -9.117 1.00 77.69 247 LYS A N 1
ATOM 1910 C CA . LYS A 1 247 ? 9.229 -16.969 -8.887 1.00 77.69 247 LYS A CA 1
ATOM 1911 C C . LYS A 1 247 ? 8.267 -17.362 -7.773 1.00 77.69 247 LYS A C 1
ATOM 1913 O O . LYS A 1 247 ? 7.869 -16.497 -6.994 1.00 77.69 247 LYS A O 1
ATOM 1918 N N . LEU A 1 248 ? 7.915 -18.639 -7.683 1.00 83.12 248 LEU A N 1
ATOM 1919 C CA . LEU A 1 248 ? 7.064 -19.169 -6.628 1.00 83.12 248 LEU A CA 1
ATOM 1920 C C . LEU A 1 248 ? 7.739 -19.029 -5.259 1.00 83.12 248 LEU A C 1
ATOM 1922 O O . LEU A 1 248 ? 7.099 -18.545 -4.328 1.00 83.12 248 LEU A O 1
ATOM 1926 N N . GLU A 1 249 ? 9.033 -19.332 -5.148 1.00 85.50 249 GLU A N 1
ATOM 1927 C CA . GLU A 1 249 ? 9.802 -19.100 -3.922 1.00 85.50 249 GLU A CA 1
ATOM 1928 C C . GLU A 1 249 ? 9.859 -17.617 -3.540 1.00 85.50 249 GLU A C 1
ATOM 1930 O O . GLU A 1 249 ? 9.705 -17.274 -2.369 1.00 85.50 249 GLU A O 1
ATOM 1935 N N . VAL A 1 250 ? 10.055 -16.712 -4.505 1.00 78.69 250 VAL A N 1
ATOM 1936 C CA . VAL A 1 250 ? 10.045 -15.263 -4.235 1.00 78.69 250 VAL A CA 1
ATOM 1937 C C . VAL A 1 250 ? 8.690 -14.829 -3.676 1.00 78.69 250 VAL A C 1
ATOM 1939 O O . VAL A 1 250 ? 8.643 -14.144 -2.653 1.00 78.69 250 VAL A O 1
ATOM 1942 N N . VAL A 1 251 ? 7.591 -15.266 -4.297 1.00 74.38 251 VAL A N 1
ATOM 1943 C CA . VAL A 1 251 ? 6.231 -14.967 -3.825 1.00 74.38 251 VAL A CA 1
ATOM 1944 C C . VAL A 1 251 ? 5.991 -15.549 -2.432 1.00 74.38 251 VAL A C 1
ATOM 1946 O O . VAL A 1 251 ? 5.429 -14.862 -1.581 1.00 74.38 251 VAL A O 1
ATOM 1949 N N . GLN A 1 252 ? 6.451 -16.773 -2.165 1.00 81.00 252 GLN A N 1
ATOM 1950 C CA . GLN A 1 252 ? 6.356 -17.393 -0.842 1.00 81.00 252 GLN A CA 1
ATOM 1951 C C . GLN A 1 252 ? 7.120 -16.592 0.216 1.00 81.00 252 GLN A C 1
ATOM 1953 O O . GLN A 1 252 ? 6.545 -16.244 1.245 1.00 81.00 252 GLN A O 1
ATOM 1958 N N . ARG A 1 253 ? 8.375 -16.210 -0.049 1.00 80.81 253 ARG A N 1
ATOM 1959 C CA . ARG A 1 253 ? 9.177 -15.398 0.884 1.00 80.81 253 ARG A CA 1
ATOM 1960 C C . ARG A 1 253 ? 8.548 -14.028 1.134 1.00 80.81 253 ARG A C 1
ATOM 1962 O O . ARG A 1 253 ? 8.543 -13.547 2.268 1.00 80.81 253 ARG A O 1
ATOM 1969 N N . GLU A 1 254 ? 8.004 -13.385 0.101 1.00 72.88 254 GLU A N 1
ATOM 1970 C CA . GLU A 1 254 ? 7.273 -12.125 0.266 1.00 72.88 254 GLU A CA 1
ATOM 1971 C C . GLU A 1 254 ? 5.999 -12.301 1.095 1.00 72.88 254 GLU A C 1
ATOM 1973 O O . GLU A 1 254 ? 5.711 -11.467 1.959 1.00 72.88 254 GLU A O 1
ATOM 1978 N N . HIS A 1 255 ? 5.244 -13.373 0.850 1.00 73.44 255 HIS A N 1
ATOM 1979 C CA . HIS A 1 255 ? 4.047 -13.700 1.612 1.00 73.44 255 HIS A CA 1
ATOM 1980 C C . HIS A 1 255 ? 4.387 -13.937 3.087 1.00 73.44 255 HIS A C 1
ATOM 1982 O O . HIS A 1 255 ? 3.813 -13.281 3.953 1.00 73.44 255 HIS A O 1
ATOM 1988 N N . GLU A 1 256 ? 5.395 -14.760 3.383 1.00 81.12 256 GLU A N 1
ATOM 1989 C CA . GLU A 1 256 ? 5.885 -14.972 4.746 1.00 81.12 256 GLU A CA 1
ATOM 1990 C C . GLU A 1 256 ? 6.321 -13.669 5.417 1.00 81.12 256 GLU A C 1
ATOM 1992 O O . GLU A 1 256 ? 6.013 -13.438 6.585 1.00 81.12 256 GLU A O 1
ATOM 1997 N N . ARG A 1 257 ? 7.025 -12.788 4.697 1.00 76.88 257 ARG A N 1
ATOM 1998 C CA . ARG A 1 257 ? 7.454 -11.494 5.239 1.00 76.88 257 ARG A CA 1
ATOM 1999 C C . ARG A 1 257 ? 6.260 -10.614 5.605 1.00 76.88 257 ARG A C 1
ATOM 2001 O O . ARG A 1 257 ? 6.282 -9.978 6.657 1.00 76.88 257 ARG A O 1
ATOM 2008 N N . LYS A 1 258 ? 5.228 -10.574 4.757 1.00 72.31 258 LYS A N 1
ATOM 2009 C CA . LYS A 1 258 ? 3.984 -9.840 5.035 1.00 72.31 258 LYS A CA 1
ATOM 2010 C C . LYS A 1 258 ? 3.253 -10.433 6.237 1.00 72.31 258 LYS A C 1
ATOM 2012 O O . LYS A 1 258 ? 2.869 -9.679 7.124 1.00 72.31 258 LYS A O 1
ATOM 2017 N N . VAL A 1 259 ? 3.126 -11.759 6.305 1.00 76.50 259 VAL A N 1
ATOM 2018 C CA . VAL A 1 259 ? 2.502 -12.459 7.440 1.00 76.50 259 VAL A CA 1
ATOM 2019 C C . VAL A 1 259 ? 3.244 -12.152 8.740 1.00 76.50 259 VAL A C 1
ATOM 2021 O O . VAL A 1 259 ? 2.612 -11.782 9.728 1.00 76.50 259 VAL A O 1
ATOM 2024 N N . ARG A 1 260 ? 4.583 -12.212 8.739 1.00 79.12 260 ARG A N 1
ATOM 2025 C CA . ARG A 1 260 ? 5.402 -11.840 9.903 1.00 79.12 260 ARG A CA 1
ATOM 2026 C C . ARG A 1 260 ? 5.165 -10.390 10.314 1.00 79.12 260 ARG A C 1
ATOM 2028 O O . ARG A 1 260 ? 4.915 -10.145 11.485 1.00 79.12 260 ARG A O 1
ATOM 2035 N N . LEU A 1 261 ? 5.177 -9.449 9.366 1.00 76.81 261 LEU A N 1
ATOM 2036 C CA . LEU A 1 261 ? 4.938 -8.031 9.653 1.00 76.81 261 LEU A CA 1
ATOM 2037 C C . LEU A 1 261 ? 3.565 -7.799 10.297 1.00 76.81 261 LEU A C 1
ATOM 2039 O O . LEU A 1 261 ? 3.477 -7.115 11.311 1.00 76.81 261 LEU A O 1
ATOM 2043 N N . VAL A 1 262 ? 2.507 -8.386 9.732 1.00 79.56 262 VAL A N 1
ATOM 2044 C CA . VAL A 1 262 ? 1.141 -8.256 10.263 1.00 79.56 262 VAL A CA 1
ATOM 2045 C C . VAL A 1 262 ? 1.040 -8.880 11.652 1.00 79.56 262 VAL A C 1
ATOM 2047 O O . VAL A 1 262 ? 0.435 -8.290 12.541 1.00 79.56 262 VAL A O 1
ATOM 2050 N N . THR A 1 263 ? 1.687 -10.026 11.865 1.00 86.06 263 THR A N 1
ATOM 2051 C CA . THR A 1 263 ? 1.741 -10.687 13.175 1.00 86.06 263 THR A CA 1
ATOM 2052 C C . THR A 1 263 ? 2.459 -9.806 14.202 1.00 86.06 263 THR A C 1
ATOM 2054 O O . THR A 1 263 ? 1.940 -9.593 15.290 1.00 86.06 263 THR A O 1
ATOM 2057 N N . SER A 1 264 ? 3.594 -9.197 13.845 1.00 83.50 264 SER A N 1
ATOM 2058 C CA . SER A 1 264 ? 4.305 -8.269 14.731 1.00 83.50 264 SER A CA 1
ATOM 2059 C C . SER A 1 264 ? 3.499 -7.007 15.045 1.00 83.50 264 SER A C 1
ATOM 2061 O O . SER A 1 264 ? 3.510 -6.555 16.184 1.00 83.50 264 SER A O 1
ATOM 2063 N N . MET A 1 265 ? 2.781 -6.438 14.069 1.00 80.44 265 MET A N 1
ATOM 2064 C CA . MET A 1 265 ? 1.904 -5.284 14.314 1.00 80.44 265 MET A CA 1
ATOM 2065 C C . MET A 1 265 ? 0.728 -5.648 15.225 1.00 80.44 265 MET A C 1
ATOM 2067 O O . MET A 1 265 ? 0.396 -4.877 16.119 1.00 80.44 265 MET A O 1
ATOM 2071 N N . ARG A 1 266 ? 0.124 -6.826 15.024 1.00 92.31 266 ARG A N 1
ATOM 2072 C CA . ARG A 1 266 ? -0.927 -7.372 15.891 1.00 92.31 266 ARG A CA 1
ATOM 2073 C C . ARG A 1 266 ? -0.447 -7.471 17.338 1.00 92.31 266 ARG A C 1
ATOM 2075 O O . ARG A 1 266 ? -1.129 -6.986 18.236 1.00 92.31 266 ARG A O 1
ATOM 2082 N N . ASP A 1 267 ? 0.720 -8.074 17.546 1.00 91.62 267 ASP A N 1
ATOM 2083 C CA . ASP A 1 267 ? 1.281 -8.284 18.881 1.00 91.62 267 ASP A CA 1
ATOM 2084 C C . ASP A 1 267 ? 1.649 -6.952 19.548 1.00 91.62 267 ASP A C 1
ATOM 2086 O O . ASP A 1 267 ? 1.369 -6.766 20.729 1.00 91.62 267 ASP A O 1
ATOM 2090 N N . LEU A 1 268 ? 2.187 -5.994 18.782 1.00 91.50 268 LEU A N 1
ATOM 2091 C CA . LEU A 1 268 ? 2.463 -4.640 19.264 1.00 91.50 268 LEU A CA 1
ATOM 2092 C C . LEU A 1 268 ? 1.183 -3.928 19.722 1.00 91.50 268 LEU A C 1
ATOM 2094 O O . LEU A 1 268 ? 1.151 -3.399 20.824 1.00 91.50 268 LEU A O 1
ATOM 2098 N N . VAL A 1 269 ? 0.118 -3.935 18.912 1.00 90.69 269 VAL A N 1
ATOM 2099 C CA . VAL A 1 269 ? -1.157 -3.283 19.270 1.00 90.69 269 VAL A CA 1
ATOM 2100 C C . VAL A 1 269 ? -1.762 -3.904 20.528 1.00 90.69 269 VAL A C 1
ATOM 2102 O O . VAL A 1 269 ? -2.200 -3.179 21.417 1.00 90.69 269 VAL A O 1
ATOM 2105 N N . LEU A 1 270 ? -1.769 -5.236 20.626 1.00 94.81 270 LEU A N 1
ATOM 2106 C CA . LEU A 1 270 ? -2.276 -5.932 21.810 1.00 94.81 270 LEU A CA 1
ATOM 2107 C C . LEU A 1 270 ? -1.453 -5.615 23.064 1.00 94.81 270 LEU A C 1
ATOM 2109 O O . LEU A 1 270 ? -2.033 -5.454 24.137 1.00 94.81 270 LEU A O 1
ATOM 2113 N N . HIS A 1 271 ? -0.132 -5.486 22.921 1.00 94.00 271 HIS A N 1
ATOM 2114 C CA . HIS A 1 271 ? 0.755 -5.100 24.012 1.00 94.00 271 HIS A CA 1
ATOM 2115 C C . HIS A 1 271 ? 0.532 -3.651 24.463 1.00 94.00 271 HIS A C 1
ATOM 2117 O O . HIS A 1 271 ? 0.415 -3.405 25.656 1.00 94.00 271 HIS A O 1
ATOM 2123 N N . GLU A 1 272 ? 0.405 -2.697 23.538 1.00 92.44 272 GLU A N 1
ATOM 2124 C CA . GLU A 1 272 ? 0.113 -1.295 23.879 1.00 92.44 272 GLU A CA 1
ATOM 2125 C C . GLU A 1 272 ? -1.236 -1.158 24.605 1.00 92.44 272 GLU A C 1
ATOM 2127 O O . GLU A 1 272 ? -1.343 -0.432 25.592 1.00 92.44 272 GLU A O 1
ATOM 2132 N N . LEU A 1 273 ? -2.263 -1.903 24.175 1.00 94.44 273 LEU A N 1
ATOM 2133 C CA . LEU A 1 273 ? -3.553 -1.954 24.876 1.00 94.44 273 LEU A CA 1
ATOM 2134 C C . LEU A 1 273 ? -3.416 -2.562 26.281 1.00 94.44 273 LEU A C 1
ATOM 2136 O O . LEU A 1 273 ? -4.023 -2.063 27.224 1.00 94.44 273 LEU A O 1
ATOM 2140 N N . GLU A 1 274 ? -2.576 -3.587 26.440 1.00 93.81 274 GLU A N 1
ATOM 2141 C CA . GLU A 1 274 ? -2.277 -4.191 27.744 1.00 93.81 274 GLU A CA 1
ATOM 2142 C C . GLU A 1 274 ? -1.564 -3.213 28.691 1.00 93.81 274 GLU A C 1
ATOM 2144 O O . GLU A 1 274 ? -1.914 -3.132 29.868 1.00 93.81 274 GLU A O 1
ATOM 2149 N N . VAL A 1 275 ? -0.615 -2.421 28.180 1.00 94.19 275 VAL A N 1
ATOM 2150 C CA . VAL A 1 275 ? 0.076 -1.360 28.938 1.00 94.19 275 VAL A CA 1
ATOM 2151 C C . VAL A 1 275 ? -0.903 -0.279 29.405 1.00 94.19 275 VAL A C 1
ATOM 2153 O O . VAL A 1 275 ? -0.728 0.281 30.485 1.00 94.19 275 VAL A O 1
ATOM 2156 N N . MET A 1 276 ? -1.963 -0.020 28.635 1.00 93.88 276 MET A N 1
ATOM 2157 C CA . MET A 1 276 ? -3.067 0.865 29.026 1.00 93.88 276 MET A CA 1
ATOM 2158 C C . MET A 1 276 ? -4.103 0.190 29.940 1.00 93.88 276 MET A C 1
ATOM 2160 O O . MET A 1 276 ? -5.137 0.786 30.220 1.00 93.88 276 MET A O 1
ATOM 2164 N N . HIS A 1 277 ? -3.836 -1.032 30.413 1.00 92.50 277 HIS A N 1
ATOM 2165 C CA . HIS A 1 277 ? -4.737 -1.846 31.235 1.00 92.50 277 HIS A CA 1
ATOM 2166 C C . HIS A 1 277 ? -6.073 -2.205 30.569 1.00 92.50 277 HIS A C 1
ATOM 2168 O O . HIS A 1 277 ? -7.006 -2.615 31.252 1.00 92.50 277 HIS A O 1
ATOM 2174 N N . LEU A 1 278 ? -6.152 -2.128 29.239 1.00 95.06 278 LEU A N 1
ATOM 2175 C CA . LEU A 1 278 ? -7.335 -2.516 28.481 1.00 95.06 278 LEU A CA 1
ATOM 2176 C C . LEU A 1 278 ? -7.246 -3.992 28.093 1.00 95.06 278 LEU A C 1
ATOM 2178 O O . LEU A 1 278 ? -6.246 -4.454 27.533 1.00 95.06 278 LEU A O 1
ATOM 2182 N N . ALA A 1 279 ? -8.313 -4.746 28.335 1.00 96.44 279 ALA A N 1
ATOM 2183 C CA . ALA A 1 279 ? -8.441 -6.094 27.795 1.00 96.44 279 ALA A CA 1
ATOM 2184 C C . ALA A 1 279 ? -8.762 -6.014 26.304 1.00 96.44 279 ALA A C 1
ATOM 2186 O O . ALA A 1 279 ? -9.700 -5.334 25.911 1.00 96.44 279 ALA A O 1
ATOM 2187 N N . ALA A 1 280 ? -7.993 -6.699 25.461 1.00 97.00 280 ALA A N 1
ATOM 2188 C CA . ALA A 1 280 ? -8.112 -6.570 24.014 1.00 97.00 280 ALA A CA 1
ATOM 2189 C C . ALA A 1 280 ? -8.116 -7.920 23.308 1.00 97.00 280 ALA A C 1
ATOM 2191 O O . ALA A 1 280 ? -7.329 -8.815 23.623 1.00 97.00 280 ALA A O 1
ATOM 2192 N N . LEU A 1 281 ? -8.977 -8.032 22.303 1.00 96.44 281 LEU A N 1
ATOM 2193 C CA . LEU A 1 281 ? -9.207 -9.247 21.535 1.00 96.44 281 LEU A CA 1
ATOM 2194 C C . LEU A 1 281 ? -9.487 -8.925 20.067 1.00 96.44 281 LEU A C 1
ATOM 2196 O O . LEU A 1 281 ? -10.191 -7.973 19.734 1.00 96.44 281 LEU A O 1
ATOM 2200 N N . ILE A 1 282 ? -8.927 -9.743 19.183 1.00 95.88 282 ILE A N 1
ATOM 2201 C CA . ILE A 1 282 ? -9.100 -9.649 17.736 1.00 95.88 282 ILE A CA 1
ATOM 2202 C C . ILE A 1 282 ? -9.933 -10.837 17.283 1.00 95.88 282 ILE A C 1
ATOM 2204 O O . ILE A 1 282 ? -9.575 -11.982 17.558 1.00 95.88 282 ILE A O 1
ATOM 2208 N N . ILE A 1 283 ? -11.023 -10.562 16.576 1.00 95.62 283 ILE A N 1
ATOM 2209 C CA . ILE A 1 283 ? -12.037 -11.541 16.196 1.00 95.62 283 ILE A CA 1
ATOM 2210 C C . ILE A 1 283 ? -12.314 -11.457 14.693 1.00 95.62 283 ILE A C 1
ATOM 2212 O O . ILE A 1 283 ? -12.319 -10.368 14.119 1.00 95.62 283 ILE A O 1
ATOM 2216 N N . ASP A 1 284 ? -12.560 -12.594 14.048 1.00 94.44 284 ASP A N 1
ATOM 2217 C CA . ASP A 1 284 ? -13.088 -12.641 12.682 1.00 94.44 284 ASP A CA 1
ATOM 2218 C C . ASP A 1 284 ? -14.626 -12.502 12.611 1.00 94.44 284 ASP A C 1
ATOM 2220 O O . ASP A 1 284 ? -15.340 -12.450 13.615 1.00 94.44 284 ASP A O 1
ATOM 2224 N N . SER A 1 285 ? -15.173 -12.483 11.394 1.00 92.12 285 SER A N 1
ATOM 2225 C CA . SER A 1 285 ? -16.620 -12.422 11.140 1.00 92.12 285 SER A CA 1
ATOM 2226 C C . SER A 1 285 ? -17.419 -13.631 11.639 1.00 92.12 285 SER A C 1
ATOM 2228 O O . SER A 1 285 ? -18.647 -13.585 11.641 1.00 92.12 285 SER A O 1
ATOM 2230 N N . HIS A 1 286 ? -16.752 -14.713 12.039 1.00 93.56 286 HIS A N 1
ATOM 2231 C CA . HIS A 1 286 ? -17.358 -15.942 12.552 1.00 93.56 286 HIS A CA 1
ATOM 2232 C C . HIS A 1 286 ? -17.235 -16.076 14.075 1.00 93.56 286 HIS A C 1
ATOM 2234 O O . HIS A 1 286 ? -17.586 -17.123 14.636 1.00 93.56 286 HIS A O 1
ATOM 2240 N N . LEU A 1 287 ? -16.792 -15.002 14.733 1.00 94.31 287 LEU A N 1
ATOM 2241 C CA . LEU A 1 287 ? -16.572 -14.912 16.170 1.00 94.31 287 LEU A CA 1
ATOM 2242 C C . LEU A 1 287 ? -15.412 -15.776 16.684 1.00 94.31 287 LEU A C 1
ATOM 2244 O O . LEU A 1 287 ? -15.347 -16.077 17.878 1.00 94.31 287 LEU A O 1
ATOM 2248 N N . ASN A 1 288 ? -14.486 -16.174 15.808 1.00 95.56 288 ASN A N 1
ATOM 2249 C CA . ASN A 1 288 ? -13.261 -16.847 16.223 1.00 95.56 288 ASN A CA 1
ATOM 2250 C C . ASN A 1 288 ? -12.271 -15.818 16.762 1.00 95.56 288 ASN A C 1
ATOM 2252 O O . ASN A 1 288 ? -12.016 -14.793 16.127 1.00 95.56 288 ASN A O 1
ATOM 2256 N N . VAL A 1 289 ? -11.684 -16.113 17.917 1.00 95.12 289 VAL A N 1
ATOM 2257 C CA . VAL A 1 289 ? -10.668 -15.271 18.547 1.00 95.12 289 VAL A CA 1
ATOM 2258 C C . VAL A 1 289 ? -9.330 -15.560 17.872 1.00 95.12 289 VAL A C 1
ATOM 2260 O O . VAL A 1 289 ? -8.733 -16.619 18.058 1.00 95.12 289 VAL A O 1
ATOM 2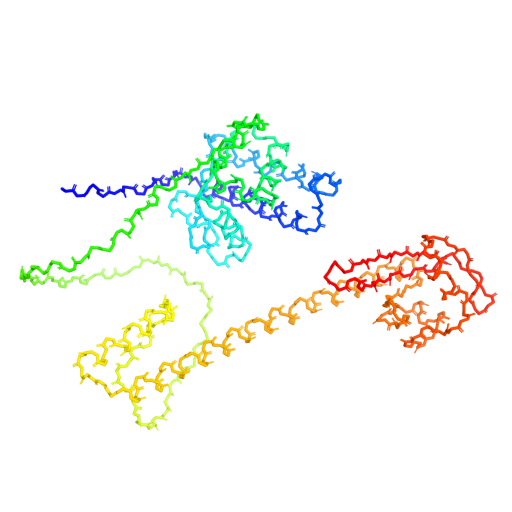263 N N . LEU A 1 290 ? -8.859 -14.611 17.066 1.00 93.69 290 LEU A N 1
ATOM 2264 C CA . LEU A 1 290 ? -7.597 -14.701 16.333 1.00 93.69 290 LEU A CA 1
ATOM 2265 C C . LEU A 1 290 ? -6.392 -14.387 17.227 1.00 93.69 290 LEU A C 1
ATOM 2267 O O . LEU A 1 290 ? -5.310 -14.941 17.030 1.00 93.69 290 LEU A O 1
ATOM 2271 N N . ALA A 1 291 ? -6.563 -13.467 18.179 1.00 95.62 291 ALA A N 1
ATOM 2272 C CA . ALA A 1 291 ? -5.558 -13.118 19.178 1.00 95.62 291 ALA A CA 1
ATOM 2273 C C . ALA A 1 291 ? -6.185 -12.364 20.357 1.00 95.62 291 ALA A C 1
ATOM 2275 O O . ALA A 1 291 ? -7.246 -11.761 20.221 1.00 95.62 291 ALA A O 1
ATOM 2276 N N . CYS A 1 292 ? -5.508 -12.388 21.503 1.00 96.69 292 CYS A N 1
ATOM 2277 C CA . CYS A 1 292 ? -5.946 -11.735 22.732 1.00 96.69 292 CYS A CA 1
ATOM 2278 C C . CYS A 1 292 ? -4.725 -11.377 23.595 1.00 96.69 292 CYS A C 1
ATOM 2280 O O . CYS A 1 292 ? -3.759 -12.154 23.646 1.00 96.69 292 CYS A O 1
ATOM 2282 N N . ASN A 1 293 ? -4.747 -10.215 24.251 1.00 96.88 293 ASN A N 1
ATOM 2283 C CA . ASN A 1 293 ? -3.703 -9.839 25.209 1.00 96.88 293 ASN A CA 1
ATOM 2284 C C . ASN A 1 293 ? -3.859 -10.601 26.541 1.00 96.88 293 ASN A C 1
ATOM 2286 O O . ASN A 1 293 ? -4.733 -11.465 26.673 1.00 96.88 293 ASN A O 1
ATOM 2290 N N . GLN A 1 294 ? -2.964 -10.372 27.505 1.00 96.06 294 GLN A N 1
ATOM 2291 C CA . GLN A 1 294 ? -3.012 -11.103 28.777 1.00 96.06 294 GLN A CA 1
ATOM 2292 C C . GLN A 1 294 ? -4.277 -10.760 29.578 1.00 96.06 294 GLN A C 1
ATOM 2294 O O . GLN A 1 294 ? -5.009 -11.665 29.971 1.00 96.06 294 GLN A O 1
ATOM 2299 N N . THR A 1 295 ? -4.597 -9.471 29.721 1.00 94.69 295 THR A N 1
ATOM 2300 C CA . THR A 1 295 ? -5.793 -8.996 30.437 1.00 94.69 295 THR A CA 1
ATOM 2301 C C . THR A 1 295 ? -7.082 -9.549 29.826 1.00 94.69 295 THR A C 1
ATOM 2303 O O . THR A 1 295 ? -7.965 -10.028 30.530 1.00 94.69 295 THR A O 1
ATOM 2306 N N . GLY A 1 296 ? -7.189 -9.565 28.495 1.00 94.62 296 GLY A N 1
ATOM 2307 C CA . GLY A 1 296 ? -8.342 -10.140 27.806 1.00 94.62 296 GLY A CA 1
ATOM 2308 C C . GLY A 1 296 ? -8.468 -11.649 28.028 1.00 94.62 296 GLY A C 1
ATOM 2309 O O . GLY A 1 296 ? -9.581 -12.149 28.176 1.00 94.62 296 GLY A O 1
ATOM 2310 N N . ARG A 1 297 ? -7.346 -12.378 28.119 1.00 94.50 297 ARG A N 1
ATOM 2311 C CA . ARG A 1 297 ? -7.340 -13.806 28.480 1.00 94.50 297 ARG A CA 1
ATOM 2312 C C . ARG A 1 297 ? -7.736 -14.052 29.929 1.00 94.50 297 ARG A C 1
ATOM 2314 O O . ARG A 1 297 ? -8.316 -15.091 30.217 1.00 94.50 297 ARG A O 1
ATOM 2321 N N . GLU A 1 298 ? -7.452 -13.125 30.831 1.00 93.88 298 GLU A N 1
ATOM 2322 C CA . GLU A 1 298 ? -7.892 -13.221 32.225 1.00 93.88 298 GLU A CA 1
ATOM 2323 C C . GLU A 1 298 ? -9.407 -13.017 32.354 1.00 93.88 298 GLU A C 1
ATOM 2325 O O . GLU A 1 298 ? -10.052 -13.739 33.112 1.00 93.88 298 GLU A O 1
ATOM 2330 N N . ILE A 1 299 ? -9.988 -12.109 31.561 1.00 92.56 299 ILE A N 1
ATOM 2331 C CA . ILE A 1 299 ? -11.436 -11.846 31.552 1.00 92.56 299 ILE A CA 1
ATOM 2332 C C . ILE A 1 299 ? -12.215 -12.946 30.815 1.00 92.56 299 ILE A C 1
ATOM 2334 O O . ILE A 1 299 ? -13.231 -13.430 31.315 1.00 92.56 299 ILE A O 1
ATOM 2338 N N . LEU A 1 300 ? -11.764 -13.336 29.618 1.00 90.56 300 LEU A N 1
ATOM 2339 C CA . LEU A 1 300 ? -12.498 -14.239 28.719 1.00 90.56 300 LEU A CA 1
ATOM 2340 C C . LEU A 1 300 ? -12.024 -15.698 28.770 1.00 90.56 300 LEU A C 1
ATOM 2342 O O . LEU A 1 300 ? -12.648 -16.574 28.171 1.00 90.56 300 LEU A O 1
ATOM 2346 N N . GLY A 1 301 ? -10.915 -15.981 29.451 1.00 89.69 301 GLY A N 1
ATOM 2347 C CA . GLY A 1 301 ? -10.261 -17.285 29.418 1.00 89.69 301 GLY A CA 1
ATOM 2348 C C . GLY A 1 301 ? -9.545 -17.570 28.091 1.00 89.69 301 GLY A C 1
ATOM 2349 O O . GLY A 1 301 ? -9.332 -16.702 27.245 1.00 89.69 301 GLY A O 1
ATOM 2350 N N . ASN A 1 302 ? -9.180 -18.837 27.884 1.00 90.12 302 ASN A N 1
ATOM 2351 C CA . ASN A 1 302 ? -8.535 -19.318 26.653 1.00 90.12 302 ASN A CA 1
ATOM 2352 C C . ASN A 1 302 ? -9.559 -19.682 25.560 1.00 90.12 302 ASN A C 1
ATOM 2354 O O . ASN A 1 302 ? -9.438 -20.720 24.906 1.00 90.12 302 ASN A O 1
ATOM 2358 N N . ALA A 1 303 ? -10.592 -18.857 25.385 1.00 87.25 303 ALA A N 1
ATOM 2359 C CA . ALA A 1 303 ? -11.623 -19.088 24.383 1.00 87.25 303 ALA A CA 1
ATOM 2360 C C . ALA A 1 303 ? -11.054 -18.886 22.968 1.00 87.25 303 ALA A C 1
ATOM 2362 O O . ALA A 1 303 ? -10.561 -17.815 22.626 1.00 87.25 303 ALA A O 1
ATOM 2363 N N . THR A 1 304 ? -11.138 -19.917 22.125 1.00 90.88 304 THR A N 1
ATOM 2364 C CA . THR A 1 304 ? -10.789 -19.829 20.694 1.00 90.88 304 THR A CA 1
ATOM 2365 C C . THR A 1 304 ? -11.934 -19.271 19.851 1.00 90.88 304 THR A C 1
ATOM 2367 O O . THR A 1 304 ? -11.732 -18.868 18.707 1.00 90.88 304 THR A O 1
ATOM 2370 N N . ARG A 1 305 ? -13.142 -19.229 20.414 1.00 94.31 305 ARG A N 1
ATOM 2371 C CA . ARG A 1 305 ? -14.355 -18.705 19.795 1.00 94.31 305 ARG A CA 1
ATOM 2372 C C . ARG A 1 305 ? -15.264 -18.136 20.875 1.00 94.31 305 ARG A C 1
ATOM 2374 O O . ARG A 1 305 ? -15.343 -18.717 21.955 1.00 94.31 305 ARG A O 1
ATOM 2381 N N . LEU A 1 306 ? -15.941 -17.028 20.584 1.00 92.81 306 LEU A N 1
ATOM 2382 C CA . LEU A 1 306 ? -16.936 -16.487 21.504 1.00 92.81 306 LEU A CA 1
ATOM 2383 C C . LEU A 1 306 ? -18.167 -17.392 21.570 1.00 92.81 306 LEU A C 1
ATOM 2385 O O . LEU A 1 306 ? -18.639 -17.904 20.552 1.00 92.81 306 LEU A O 1
ATOM 2389 N N . GLU A 1 307 ? -18.686 -17.573 22.780 1.00 90.19 307 GLU A N 1
ATOM 2390 C CA . GLU A 1 307 ? -19.912 -18.327 23.008 1.00 90.19 307 GLU A CA 1
ATOM 2391 C C . GLU A 1 307 ? -21.133 -17.547 22.514 1.00 90.19 307 GLU A C 1
ATOM 2393 O O . GLU A 1 307 ? -21.263 -16.335 22.725 1.00 90.19 307 GLU A O 1
ATOM 2398 N N . THR A 1 308 ? -22.049 -18.271 21.872 1.00 90.62 308 THR A N 1
ATOM 2399 C CA . THR A 1 308 ? -23.314 -17.714 21.397 1.00 90.62 308 THR A CA 1
ATOM 2400 C C . THR A 1 308 ? -24.244 -17.400 22.568 1.00 90.62 308 THR A C 1
ATOM 2402 O O . THR A 1 308 ? -24.369 -18.208 23.487 1.00 90.62 308 THR A O 1
ATOM 2405 N N . GLY A 1 309 ? -24.947 -16.273 22.514 1.00 89.56 309 GLY A N 1
ATOM 2406 C CA . GLY A 1 309 ? -25.836 -15.770 23.559 1.00 89.56 309 GLY A CA 1
ATOM 2407 C C . GLY A 1 309 ? -25.142 -14.906 24.614 1.00 89.56 309 GLY A C 1
ATOM 2408 O O . GLY A 1 309 ? -25.790 -14.498 25.575 1.00 89.56 309 GLY A O 1
ATOM 2409 N N . THR A 1 310 ? -23.847 -14.615 24.457 1.00 93.44 310 THR A N 1
ATOM 2410 C CA . THR A 1 310 ? -23.112 -13.746 25.386 1.00 93.44 310 THR A CA 1
ATOM 2411 C C . THR A 1 310 ? -23.392 -12.264 25.129 1.00 93.44 310 THR A C 1
ATOM 2413 O O . THR A 1 310 ? -23.657 -11.847 23.998 1.00 93.44 310 THR A O 1
ATOM 2416 N N . SER A 1 311 ? -23.268 -11.435 26.173 1.00 94.69 311 SER A N 1
ATOM 2417 C CA . SER A 1 311 ? -23.344 -9.969 26.054 1.00 94.69 311 SER A CA 1
ATOM 2418 C C . SER A 1 311 ? -22.342 -9.432 25.028 1.00 94.69 311 SER A C 1
ATOM 2420 O O . SER A 1 311 ? -22.652 -8.512 24.275 1.00 94.69 311 SER A O 1
ATOM 2422 N N . LEU A 1 312 ? -21.156 -10.048 24.965 1.00 94.25 312 LEU A N 1
ATOM 2423 C CA . LEU A 1 312 ? -20.095 -9.691 24.031 1.00 94.25 312 LEU A CA 1
ATOM 2424 C C . LEU A 1 312 ? -20.469 -10.015 22.575 1.00 94.25 312 LEU A C 1
ATOM 2426 O O . LEU A 1 312 ? -20.273 -9.170 21.705 1.00 94.25 312 LEU A O 1
ATOM 2430 N N . GLU A 1 313 ? -21.056 -11.187 22.300 1.00 94.94 313 GLU A N 1
ATOM 2431 C CA . GLU A 1 313 ? -21.592 -11.492 20.965 1.00 94.94 313 GLU A CA 1
ATOM 2432 C C . GLU A 1 313 ? -22.693 -10.501 20.577 1.00 94.94 313 GLU A C 1
ATOM 2434 O O . GLU A 1 313 ? -22.666 -9.961 19.471 1.00 94.94 313 GLU A O 1
ATOM 2439 N N . SER A 1 314 ? -23.645 -10.233 21.477 1.00 95.25 314 SER A N 1
ATOM 2440 C CA . SER A 1 314 ? -24.739 -9.296 21.201 1.00 95.25 314 SER A CA 1
ATOM 2441 C C . SER A 1 314 ? -24.218 -7.891 20.892 1.00 95.25 314 SER A C 1
ATOM 2443 O O . SER A 1 314 ? -24.732 -7.231 19.987 1.00 95.25 314 SER A O 1
ATOM 2445 N N . PHE A 1 315 ? -23.191 -7.437 21.612 1.00 96.25 315 PHE A N 1
ATOM 2446 C CA . PHE A 1 315 ? -22.519 -6.169 21.344 1.00 96.25 315 PHE A CA 1
ATOM 2447 C C . PHE A 1 315 ? -21.868 -6.159 19.960 1.00 96.25 315 PHE A C 1
ATOM 2449 O O . PHE A 1 315 ? -22.153 -5.270 19.158 1.00 96.25 315 PHE A O 1
ATOM 2456 N N . ILE A 1 316 ? -21.082 -7.182 19.624 1.00 94.62 316 ILE A N 1
ATOM 2457 C CA . ILE A 1 316 ? -20.457 -7.303 18.300 1.00 94.62 316 ILE A CA 1
ATOM 2458 C C . ILE A 1 316 ? -21.523 -7.324 17.194 1.00 94.62 316 ILE A C 1
ATOM 2460 O O . ILE A 1 316 ? -21.398 -6.622 16.187 1.00 94.62 316 ILE A O 1
ATOM 2464 N N . GLY A 1 317 ? -22.605 -8.078 17.389 1.00 93.38 317 GLY A N 1
ATOM 2465 C CA . GLY A 1 317 ? -23.728 -8.167 16.457 1.00 93.38 317 GLY A CA 1
ATOM 2466 C C . GLY A 1 317 ? -24.475 -6.845 16.267 1.00 93.38 317 GLY A C 1
ATOM 2467 O O . GLY A 1 317 ? -24.981 -6.585 15.176 1.00 93.38 317 GLY A O 1
ATOM 2468 N N . SER A 1 318 ? -24.495 -5.981 17.286 1.00 93.81 318 SER A N 1
ATOM 2469 C CA . SER A 1 318 ? -25.125 -4.657 17.206 1.00 93.81 318 SER A CA 1
ATOM 2470 C C . SER A 1 318 ? -24.358 -3.664 16.323 1.00 93.81 318 SER A C 1
ATOM 2472 O O . SER A 1 318 ? -24.951 -2.702 15.839 1.00 93.81 318 SER A O 1
ATOM 2474 N N . GLN A 1 319 ? -23.058 -3.906 16.090 1.00 91.81 319 GLN A N 1
ATOM 2475 C CA . GLN A 1 319 ? -22.153 -3.038 15.323 1.00 91.81 319 GLN A CA 1
ATOM 2476 C C . GLN A 1 319 ? -22.034 -1.602 15.875 1.00 91.81 319 GLN A C 1
ATOM 2478 O O . GLN A 1 319 ? -21.573 -0.710 15.162 1.00 91.81 319 GLN A O 1
ATOM 2483 N N . VAL A 1 320 ? -22.440 -1.355 17.125 1.00 94.00 320 VAL A N 1
ATOM 2484 C CA . VAL A 1 320 ? -22.207 -0.064 17.783 1.00 94.00 320 VAL A CA 1
ATOM 2485 C C . VAL A 1 320 ? -20.744 0.051 18.204 1.00 94.00 320 VAL A C 1
ATOM 2487 O O . VAL A 1 320 ? -20.128 -0.925 18.621 1.00 94.00 320 VAL A O 1
ATOM 2490 N N . GLU A 1 321 ? -20.176 1.251 18.100 1.00 92.88 321 GLU A N 1
ATOM 2491 C CA . GLU A 1 321 ? -18.759 1.469 18.419 1.00 92.88 321 GLU A CA 1
ATOM 2492 C C . GLU A 1 321 ? -18.463 1.338 19.914 1.00 92.88 321 GLU A C 1
ATOM 2494 O O . GLU A 1 321 ? -17.330 1.029 20.273 1.00 92.88 321 GLU A O 1
ATOM 2499 N N . ARG A 1 322 ? -19.451 1.605 20.782 1.00 96.00 322 ARG A N 1
ATOM 2500 C CA . ARG A 1 322 ? -19.304 1.573 22.243 1.00 96.00 322 ARG A CA 1
ATOM 2501 C C . ARG A 1 322 ? -20.573 1.104 22.936 1.00 96.00 322 ARG A C 1
ATOM 2503 O O . ARG A 1 322 ? -21.659 1.573 22.595 1.00 96.00 322 ARG A O 1
ATOM 2510 N N . GLN A 1 323 ? -20.436 0.228 23.924 1.00 96.94 323 GLN A N 1
ATOM 2511 C CA . GLN A 1 323 ? -21.540 -0.207 24.775 1.00 96.94 323 GLN A CA 1
ATOM 2512 C C . GLN A 1 323 ? -21.011 -0.729 26.111 1.00 96.94 323 GLN A C 1
ATOM 2514 O O . GLN A 1 323 ? -19.992 -1.410 26.151 1.00 96.94 323 GLN A O 1
ATOM 2519 N N . VAL A 1 324 ? -21.737 -0.468 27.197 1.00 96.81 324 VAL A N 1
ATOM 2520 C CA . VAL A 1 324 ? -21.483 -1.154 28.468 1.00 96.81 324 VAL A CA 1
ATOM 2521 C C . VAL A 1 324 ? -22.059 -2.566 28.389 1.00 96.81 324 VAL A C 1
ATOM 2523 O O . VAL A 1 324 ? -23.247 -2.731 28.097 1.00 96.81 324 VAL A O 1
ATOM 2526 N N . ILE A 1 325 ? -21.226 -3.573 28.636 1.00 96.25 325 ILE A N 1
ATOM 2527 C CA . ILE A 1 325 ? -21.611 -4.985 28.631 1.00 96.25 325 ILE A CA 1
ATOM 2528 C C . ILE A 1 325 ? -21.222 -5.658 29.939 1.00 96.25 325 ILE A C 1
ATOM 2530 O O . ILE A 1 325 ? -20.194 -5.339 30.527 1.00 96.25 325 ILE A O 1
ATOM 2534 N N . ASP A 1 326 ? -22.018 -6.637 30.356 1.00 95.44 326 ASP A N 1
ATOM 2535 C CA . ASP A 1 326 ? -21.695 -7.467 31.511 1.00 95.44 326 ASP A CA 1
ATOM 2536 C C . ASP A 1 326 ? -21.005 -8.756 31.061 1.00 95.44 326 ASP A C 1
ATOM 2538 O O . ASP A 1 326 ? -21.567 -9.537 30.283 1.00 95.44 326 ASP A O 1
ATOM 2542 N N . ILE A 1 327 ? -19.799 -8.989 31.579 1.00 93.75 327 ILE A N 1
ATOM 2543 C CA . ILE A 1 327 ? -19.018 -10.213 31.384 1.00 93.75 327 ILE A CA 1
ATOM 2544 C C . ILE A 1 327 ? -18.731 -10.797 32.766 1.00 93.75 327 ILE A C 1
ATOM 2546 O O . ILE A 1 327 ? -18.173 -10.129 33.629 1.00 93.75 327 ILE A O 1
ATOM 2550 N N . ASN A 1 328 ? -19.139 -12.046 33.003 1.00 90.38 328 ASN A N 1
ATOM 2551 C CA . ASN A 1 328 ? -18.943 -12.734 34.289 1.00 90.38 328 ASN A CA 1
ATOM 2552 C C . ASN A 1 328 ? -19.470 -11.953 35.516 1.00 90.38 328 ASN A C 1
ATOM 2554 O O . ASN A 1 328 ? -18.945 -12.086 36.619 1.00 90.38 328 ASN A O 1
ATOM 2558 N N . GLY A 1 329 ? -20.522 -11.146 35.330 1.00 92.00 329 GLY A N 1
ATOM 2559 C CA . GLY A 1 329 ? -21.125 -10.327 36.388 1.00 92.00 329 GLY A CA 1
ATOM 2560 C C . GLY A 1 329 ? -20.400 -9.008 36.682 1.00 92.00 329 GLY A C 1
ATOM 2561 O O . GLY A 1 329 ? -20.757 -8.342 37.651 1.00 92.00 329 GLY A O 1
ATOM 2562 N N . ILE A 1 330 ? -19.408 -8.633 35.868 1.00 94.44 330 ILE A N 1
ATOM 2563 C CA . ILE A 1 330 ? -18.693 -7.355 35.937 1.00 94.44 330 ILE A CA 1
ATOM 2564 C C . ILE A 1 330 ? -19.045 -6.534 34.694 1.00 94.44 330 ILE A C 1
ATOM 2566 O O . ILE A 1 330 ? -18.981 -7.042 33.572 1.00 94.44 330 ILE A O 1
ATOM 2570 N N . SER A 1 331 ? -19.427 -5.275 34.899 1.00 95.81 331 SER A N 1
ATOM 2571 C CA . SER A 1 331 ? -19.712 -4.342 33.809 1.00 95.81 331 SER A CA 1
ATOM 2572 C C . SER A 1 331 ? -18.414 -3.761 33.253 1.00 95.81 331 SER A C 1
ATOM 2574 O O . SER A 1 331 ? -17.595 -3.250 34.013 1.00 95.81 331 SER A O 1
ATOM 2576 N N . HIS A 1 332 ? -18.270 -3.798 31.932 1.00 95.69 332 HIS A N 1
ATOM 2577 C CA . HIS A 1 332 ? -17.134 -3.268 31.181 1.00 95.69 332 HIS A CA 1
ATOM 2578 C C . HIS A 1 332 ? -17.618 -2.295 30.110 1.00 95.69 332 HIS A C 1
ATOM 2580 O O . HIS A 1 332 ? -18.649 -2.545 29.476 1.00 95.69 332 HIS A O 1
ATOM 2586 N N . GLU A 1 333 ? -16.874 -1.216 29.860 1.00 96.62 333 GLU A N 1
ATOM 2587 C CA . GLU A 1 333 ? -17.094 -0.406 28.656 1.00 96.62 333 GLU A CA 1
ATOM 2588 C C . GLU A 1 333 ? -16.387 -1.090 27.481 1.00 96.62 333 GLU A C 1
ATOM 2590 O O . GLU A 1 333 ? -15.163 -1.189 27.431 1.00 96.62 333 GLU A O 1
ATOM 2595 N N . ALA A 1 334 ? -17.169 -1.626 26.544 1.00 96.69 334 ALA A N 1
ATOM 2596 C CA . ALA A 1 334 ? -16.646 -2.284 25.360 1.00 96.69 334 ALA A CA 1
ATOM 2597 C C . ALA A 1 334 ? -16.593 -1.315 24.183 1.00 96.69 334 ALA A C 1
ATOM 2599 O O . ALA A 1 334 ? -17.573 -0.631 23.883 1.00 96.69 334 ALA A O 1
ATOM 2600 N N . HIS A 1 335 ? -15.470 -1.319 23.469 1.00 96.81 335 HIS A N 1
ATOM 2601 C CA . HIS A 1 335 ? -15.260 -0.564 22.240 1.00 96.81 335 HIS A CA 1
ATOM 2602 C C . HIS A 1 335 ? -15.026 -1.519 21.073 1.00 96.81 335 HIS A C 1
ATOM 2604 O O . HIS A 1 335 ? -14.266 -2.478 21.203 1.00 96.81 335 HIS A O 1
ATOM 2610 N N . LEU A 1 336 ? -15.646 -1.246 19.926 1.00 96.44 336 LEU A N 1
ATOM 2611 C CA . LEU A 1 336 ? -15.552 -2.060 18.716 1.00 96.44 336 LEU A CA 1
ATOM 2612 C C . LEU A 1 336 ? -14.950 -1.246 17.572 1.00 96.44 336 LEU A C 1
ATOM 2614 O O . LEU A 1 336 ? -15.520 -0.253 17.123 1.00 96.44 336 LEU A O 1
ATOM 2618 N N . LEU A 1 337 ? -13.834 -1.729 17.035 1.00 93.88 337 LEU A N 1
ATOM 2619 C CA . LEU A 1 337 ? -13.253 -1.250 15.787 1.00 93.88 337 LEU A CA 1
ATOM 2620 C C . LEU A 1 337 ? -13.373 -2.346 14.733 1.00 93.88 337 LEU A C 1
ATOM 2622 O O . LEU A 1 337 ? -12.831 -3.436 14.893 1.00 93.88 337 LEU A O 1
ATOM 2626 N N . THR A 1 338 ? -14.073 -2.055 13.637 1.00 92.38 338 THR A N 1
ATOM 2627 C CA . THR A 1 338 ? -14.287 -3.014 12.546 1.00 92.38 338 THR A CA 1
ATOM 2628 C C . THR A 1 338 ? -13.482 -2.614 11.316 1.00 92.38 338 THR A C 1
ATOM 2630 O O . THR A 1 338 ? -13.617 -1.505 10.805 1.00 92.38 338 THR A O 1
ATOM 2633 N N . SER A 1 339 ? -12.681 -3.543 10.805 1.00 90.12 339 SER A N 1
ATOM 2634 C CA . SER A 1 339 ? -12.005 -3.442 9.515 1.00 90.12 339 SER A CA 1
ATOM 2635 C C . SER A 1 339 ? -12.620 -4.437 8.536 1.00 90.12 339 SER A C 1
ATOM 2637 O O . SER A 1 339 ? -12.872 -5.588 8.890 1.00 90.12 339 SER A O 1
ATOM 2639 N N . VAL A 1 340 ? -12.864 -4.000 7.300 1.00 87.19 340 VAL A N 1
ATOM 2640 C CA . VAL A 1 340 ? -13.446 -4.834 6.240 1.00 87.19 340 VAL A CA 1
ATOM 2641 C C . VAL A 1 340 ? -12.410 -5.045 5.144 1.00 87.19 340 VAL A C 1
ATOM 2643 O O . VAL A 1 340 ? -11.930 -4.086 4.532 1.00 87.19 340 VAL A O 1
ATOM 2646 N N . LEU A 1 341 ? -12.081 -6.306 4.870 1.00 78.56 341 LEU A N 1
ATOM 2647 C CA . LEU A 1 341 ? -11.247 -6.695 3.739 1.00 78.56 341 LEU A CA 1
ATOM 2648 C C . LEU A 1 341 ? -12.021 -6.448 2.442 1.00 78.56 341 LEU A C 1
ATOM 2650 O O . LEU A 1 341 ? -13.039 -7.081 2.185 1.00 78.56 341 LEU A O 1
ATOM 2654 N N . ARG A 1 342 ? -11.539 -5.524 1.602 1.00 77.44 342 ARG A N 1
ATOM 2655 C CA . ARG A 1 342 ? -12.238 -5.123 0.364 1.00 77.44 342 ARG A CA 1
ATOM 2656 C C . ARG A 1 342 ? -12.413 -6.263 -0.644 1.00 77.44 342 ARG A C 1
ATOM 2658 O O . ARG A 1 342 ? -13.348 -6.221 -1.431 1.00 77.44 342 ARG A O 1
ATOM 2665 N N . GLU A 1 343 ? -11.508 -7.238 -0.639 1.00 76.88 343 GLU A N 1
ATOM 2666 C CA . GLU A 1 343 ? -11.481 -8.328 -1.621 1.00 76.88 343 GLU A CA 1
ATOM 2667 C C . GLU A 1 343 ? -12.460 -9.455 -1.270 1.00 76.88 343 GLU A C 1
ATOM 2669 O O . GLU A 1 343 ? -13.163 -9.949 -2.147 1.00 76.88 343 GLU A O 1
ATOM 2674 N N . THR A 1 344 ? -12.527 -9.842 0.007 1.00 80.38 344 THR A N 1
ATOM 2675 C CA . THR A 1 344 ? -13.352 -10.967 0.482 1.00 80.38 344 THR A CA 1
ATOM 2676 C C . THR A 1 344 ? -14.645 -10.516 1.158 1.00 80.38 344 THR A C 1
ATOM 2678 O O . THR A 1 344 ? -15.573 -11.307 1.303 1.00 80.38 344 THR A O 1
ATOM 2681 N N . GLY A 1 345 ? -14.727 -9.251 1.581 1.00 80.00 345 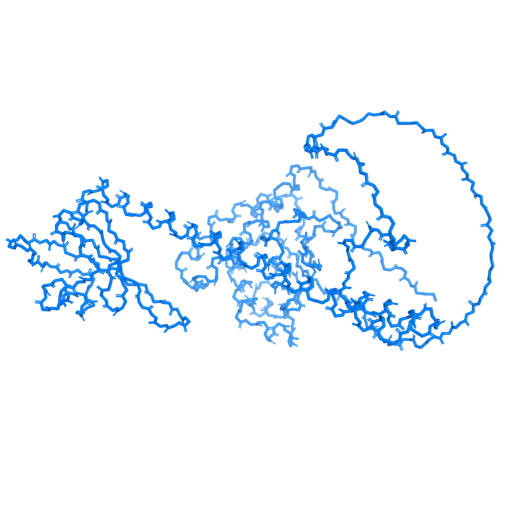GLY A N 1
ATOM 2682 C CA . GLY A 1 345 ? -15.798 -8.746 2.441 1.00 80.00 345 GLY A CA 1
ATOM 2683 C C . GLY A 1 345 ? -15.706 -9.243 3.887 1.00 80.00 345 GLY A C 1
ATOM 2684 O O . GLY A 1 345 ? -16.583 -8.925 4.692 1.00 80.00 345 GLY A O 1
ATOM 2685 N N . GLU A 1 346 ? -14.666 -10.008 4.233 1.00 85.94 346 GLU A N 1
ATOM 2686 C CA . GLU A 1 346 ? -14.459 -10.515 5.587 1.00 85.94 346 GLU A CA 1
ATOM 2687 C C . GLU A 1 346 ? -14.178 -9.369 6.555 1.00 85.94 346 GLU A C 1
ATOM 2689 O O . GLU A 1 346 ? -13.503 -8.385 6.230 1.00 85.94 346 GLU A O 1
ATOM 2694 N N . LYS A 1 347 ? -14.709 -9.507 7.770 1.00 90.00 347 LYS A N 1
ATOM 2695 C CA . LYS A 1 347 ? -14.539 -8.521 8.833 1.00 90.00 347 LYS A CA 1
ATOM 2696 C C . LYS A 1 347 ? -13.514 -9.024 9.835 1.00 90.00 347 LYS A C 1
ATOM 2698 O O . LYS A 1 347 ? -13.627 -10.149 10.314 1.00 90.00 347 LYS A O 1
ATOM 2703 N N . ILE A 1 348 ? -12.562 -8.165 10.180 1.00 92.44 348 ILE A N 1
ATOM 2704 C CA . ILE A 1 348 ? -11.716 -8.329 11.361 1.00 92.44 348 ILE A CA 1
ATOM 2705 C C . ILE A 1 348 ? -12.093 -7.230 12.342 1.00 92.44 348 ILE A C 1
ATOM 2707 O O . ILE A 1 348 ? -12.156 -6.053 11.986 1.00 92.44 348 ILE A O 1
ATOM 2711 N N . MET A 1 349 ? -12.364 -7.629 13.572 1.00 95.12 349 MET A N 1
ATOM 2712 C CA . MET A 1 349 ? -12.851 -6.769 14.635 1.00 95.12 349 MET A CA 1
ATOM 2713 C C . MET A 1 349 ? -11.821 -6.745 15.755 1.00 95.12 349 MET A C 1
ATOM 2715 O O . MET A 1 349 ? -11.356 -7.794 16.187 1.00 95.12 349 MET A O 1
ATOM 2719 N N . LEU A 1 350 ? -11.462 -5.553 16.215 1.00 96.06 350 LEU A N 1
ATOM 2720 C CA . LEU A 1 350 ? -10.734 -5.349 17.459 1.00 96.06 350 LEU A CA 1
ATOM 2721 C C . LEU A 1 350 ? -11.749 -4.895 18.501 1.00 96.06 350 LEU A C 1
ATOM 2723 O O . LEU A 1 350 ? -12.417 -3.879 18.306 1.00 96.06 350 LEU A O 1
ATOM 2727 N N . VAL A 1 351 ? -11.856 -5.651 19.587 1.00 96.38 351 VAL A N 1
ATOM 2728 C CA . VAL A 1 351 ? -12.659 -5.279 20.747 1.00 96.38 351 VAL A CA 1
ATOM 2729 C C . VAL A 1 351 ? -11.724 -4.971 21.905 1.00 96.38 351 VAL A C 1
ATOM 2731 O O . VAL A 1 351 ? -10.832 -5.769 22.200 1.00 96.38 351 VAL A O 1
ATOM 2734 N N . SER A 1 352 ? -11.919 -3.820 22.544 1.00 96.69 352 SER A N 1
ATOM 2735 C CA . SER A 1 352 ? -11.256 -3.471 23.801 1.00 96.69 352 SER A CA 1
ATOM 2736 C C . SER A 1 352 ? -12.280 -3.298 24.916 1.00 96.69 352 SER A C 1
ATOM 2738 O O . SER A 1 352 ? -13.365 -2.776 24.671 1.00 96.69 352 SER A O 1
ATOM 2740 N N . LEU A 1 353 ? -11.932 -3.739 26.118 1.00 95.88 353 LEU A N 1
ATOM 2741 C CA . LEU A 1 353 ? -12.744 -3.687 27.325 1.00 95.88 353 LEU A CA 1
ATOM 2742 C C . LEU A 1 353 ? -11.991 -2.855 28.366 1.00 95.88 353 LEU A C 1
ATOM 2744 O O . LEU A 1 353 ? -10.832 -3.169 28.667 1.00 95.88 353 LEU A O 1
ATOM 2748 N N . GLU A 1 354 ? -12.649 -1.812 28.863 1.00 92.88 354 GLU A N 1
ATOM 2749 C CA . GLU A 1 354 ? -12.201 -0.987 29.994 1.00 92.88 354 GLU A CA 1
ATOM 2750 C C . GLU A 1 354 ? -12.773 -1.496 31.324 1.00 92.88 354 GLU A C 1
ATOM 2752 O O . GLU A 1 354 ? -13.947 -1.955 31.353 1.00 92.88 354 GLU A O 1
#

Foldseek 3Di:
DDPDDDQFDFPPDDPVLLVLLLLLVVLLLVLLVVCVVDPLPDPVSLVSLVVSVVSVVSNQVPHQWFKWFQDPLFTDRRPRTRPPPPPSSSVVSVLCVLLVFGIKIAGPPDDSLLSSVLSCCSPVVSVVCVVPNPQVSCVVVVHPRMGTDDDPPPPPDPDPDDDDDDDDDDDDDDDDDDDDDDDDDDDDDDDDDDDDDDDPDDDPPPPDDDLVVVLVVLVVCVVVVVDDPVVSVVVSVVVVVVVVVVVVVVVVVVVVVVVVVVVVVVVVVQVVCVVVVKWKFKAKPQQATPDTHPSVCVQPNPGRGDDPPAQVVVVVVVVDQWDFGDGPNDTWIKGWDWDADPPPRMIMIMIITD